Protein AF-A0A8T4YMF0-F1 (afdb_monomer_lite)

Radius of gyration: 19.71 Å; chains: 1; bounding box: 42×36×59 Å

pLDDT: mean 82.59, std 19.57, range [32.03, 97.56]

Structure (mmCIF, N/CA/C/O backbone):
data_AF-A0A8T4YMF0-F1
#
_entry.id   AF-A0A8T4YMF0-F1
#
loop_
_atom_site.group_PDB
_atom_site.id
_atom_site.type_symbol
_atom_site.label_atom_id
_atom_site.label_alt_id
_atom_site.label_comp_id
_atom_site.label_asym_id
_atom_site.label_entity_id
_atom_site.label_seq_id
_atom_site.pdbx_PDB_ins_code
_atom_site.Cartn_x
_atom_site.Cartn_y
_atom_site.Cartn_z
_atom_site.occupancy
_atom_site.B_iso_or_equiv
_atom_site.auth_seq_id
_atom_site.auth_comp_id
_atom_site.auth_asym_id
_atom_site.auth_atom_id
_atom_site.pdbx_PDB_model_num
ATOM 1 N N . MET A 1 1 ? 5.516 12.144 3.092 1.00 42.62 1 MET A N 1
ATOM 2 C CA . MET A 1 1 ? 4.412 11.786 4.006 1.00 42.62 1 MET A CA 1
ATOM 3 C C . MET A 1 1 ? 4.958 11.738 5.426 1.00 42.62 1 MET A C 1
ATOM 5 O O . MET A 1 1 ? 5.448 10.706 5.854 1.00 42.62 1 MET A O 1
ATOM 9 N N . SER A 1 2 ? 4.931 12.894 6.094 1.00 42.50 2 SER A N 1
ATOM 10 C CA . SER A 1 2 ? 5.317 13.131 7.498 1.00 42.50 2 SER A CA 1
ATOM 11 C C . SER A 1 2 ? 4.081 13.563 8.314 1.00 42.50 2 SER A C 1
ATOM 13 O O . SER A 1 2 ? 4.189 14.306 9.280 1.00 42.50 2 SER A O 1
ATOM 15 N N . GLU A 1 3 ? 2.880 13.157 7.888 1.00 49.66 3 GLU A N 1
ATOM 16 C CA . GLU A 1 3 ? 1.600 13.644 8.440 1.00 49.66 3 GLU A CA 1
ATOM 17 C C . GLU A 1 3 ? 1.163 12.909 9.719 1.00 49.66 3 GLU A C 1
ATOM 19 O O . GLU A 1 3 ? 0.198 13.305 10.361 1.00 49.66 3 GLU A O 1
ATOM 24 N N . MET A 1 4 ? 1.870 11.854 10.140 1.00 50.84 4 MET A N 1
ATOM 25 C CA . MET A 1 4 ? 1.528 11.125 11.371 1.00 50.84 4 MET A CA 1
ATOM 26 C C . MET A 1 4 ? 2.056 11.768 12.650 1.00 50.84 4 MET A C 1
ATOM 28 O O . MET A 1 4 ? 1.496 11.536 13.718 1.00 50.84 4 MET A O 1
ATOM 32 N N . ALA A 1 5 ? 3.085 12.613 12.550 1.00 49.97 5 ALA A N 1
ATOM 33 C CA . ALA A 1 5 ? 3.561 13.399 13.686 1.00 49.97 5 ALA A CA 1
ATOM 34 C C . ALA A 1 5 ? 2.518 14.432 14.167 1.00 49.97 5 ALA A C 1
ATOM 36 O O . ALA A 1 5 ? 2.685 15.001 15.241 1.00 49.97 5 ALA A O 1
ATOM 37 N N . SER A 1 6 ? 1.441 14.653 13.400 1.00 60.53 6 SER A N 1
ATOM 38 C CA . SER A 1 6 ? 0.389 15.632 13.691 1.00 60.53 6 SER A CA 1
ATOM 39 C C . SER A 1 6 ? -0.961 15.054 14.131 1.00 60.53 6 SER A C 1
ATOM 41 O O . SER A 1 6 ? -1.833 15.842 14.480 1.00 60.53 6 SER A O 1
ATOM 43 N N . PHE A 1 7 ? -1.177 13.729 14.138 1.00 72.38 7 PHE A N 1
ATOM 44 C CA . PHE A 1 7 ? -2.469 13.189 14.592 1.00 72.38 7 PHE A CA 1
ATOM 45 C C . PHE A 1 7 ? -2.540 13.130 16.115 1.00 72.38 7 PHE A C 1
ATOM 47 O O . PHE A 1 7 ? -1.765 12.425 16.771 1.00 72.38 7 PHE A O 1
ATOM 54 N N . ASN A 1 8 ? -3.534 13.808 16.686 1.00 84.81 8 ASN A N 1
ATOM 55 C CA . ASN A 1 8 ? -3.869 13.630 18.085 1.00 84.81 8 ASN A CA 1
ATOM 56 C C . ASN A 1 8 ? -4.759 12.392 18.216 1.00 84.81 8 ASN A C 1
ATOM 58 O O . ASN A 1 8 ? -5.977 12.480 18.159 1.00 84.81 8 ASN A O 1
ATOM 62 N N . LEU A 1 9 ? -4.157 11.223 18.431 1.00 85.94 9 LEU A N 1
ATOM 63 C CA . LEU A 1 9 ? -4.891 9.954 18.531 1.00 85.94 9 LEU A CA 1
ATOM 64 C C . LEU A 1 9 ? -5.845 9.855 19.738 1.00 85.94 9 LEU A C 1
ATOM 66 O O . LEU A 1 9 ? -6.577 8.877 19.840 1.00 85.94 9 LEU A O 1
ATOM 70 N N . LYS A 1 10 ? -5.865 10.842 20.646 1.00 86.81 10 LYS A N 1
ATOM 71 C CA . LYS A 1 10 ? -6.918 10.959 21.671 1.00 86.81 10 LYS A CA 1
ATOM 72 C C . LYS A 1 10 ? -8.203 11.587 21.107 1.00 86.81 10 LYS A C 1
ATOM 74 O O . LYS A 1 10 ? -9.267 11.439 21.698 1.00 86.81 10 LYS A O 1
ATOM 79 N N . ASN A 1 11 ? -8.115 12.274 19.969 1.00 92.81 11 ASN A N 1
ATOM 80 C CA . ASN A 1 11 ? -9.250 12.813 19.233 1.00 92.81 11 ASN A CA 1
ATOM 81 C C . ASN A 1 11 ? -9.879 11.722 18.345 1.00 92.81 11 ASN A C 1
ATOM 83 O O . ASN A 1 11 ? -9.191 10.989 17.631 1.00 92.81 11 ASN A O 1
ATOM 87 N N . VAL A 1 12 ? -11.209 11.632 18.385 1.00 92.38 12 VAL A N 1
ATOM 88 C CA . VAL A 1 12 ? -11.987 10.618 17.662 1.00 92.38 12 VAL A CA 1
ATOM 89 C C . VAL A 1 12 ? -11.866 10.764 16.142 1.00 92.38 12 VAL A C 1
ATOM 91 O O . VAL A 1 12 ? -11.752 9.756 15.448 1.00 92.38 12 VAL A O 1
ATOM 94 N N . GLU A 1 13 ? -11.849 11.987 15.608 1.00 92.50 13 GLU A N 1
ATOM 95 C CA . GLU A 1 13 ? -11.736 12.229 14.165 1.00 92.50 13 GLU A CA 1
ATOM 96 C C . GLU A 1 13 ? -10.375 11.789 13.626 1.00 92.50 13 GLU A C 1
ATOM 98 O O . GLU A 1 13 ? -10.292 11.140 12.582 1.00 92.50 13 GLU A O 1
ATOM 103 N N . ASP A 1 14 ? -9.302 12.105 14.347 1.00 92.75 14 ASP A N 1
ATOM 104 C CA . ASP A 1 14 ? -7.949 11.703 13.965 1.00 92.75 14 ASP A CA 1
ATOM 105 C C . ASP A 1 14 ? -7.771 10.186 14.057 1.00 92.75 14 ASP A C 1
ATOM 107 O O . ASP A 1 14 ? -7.223 9.569 13.139 1.00 92.75 14 ASP A O 1
ATOM 111 N N . MET A 1 15 ? -8.315 9.556 15.102 1.00 93.56 15 MET A N 1
ATOM 112 C CA . MET A 1 15 ? -8.340 8.098 15.206 1.00 93.56 15 MET A CA 1
ATOM 113 C C . MET A 1 15 ? -9.160 7.459 14.072 1.00 93.56 15 MET A C 1
ATOM 115 O O . MET A 1 15 ? -8.748 6.445 13.510 1.00 93.56 15 MET A O 1
ATOM 119 N N . GLN A 1 16 ? -10.282 8.063 13.667 1.00 93.56 16 GLN A N 1
ATOM 120 C CA . GLN A 1 16 ? -11.082 7.588 12.535 1.00 93.56 16 GLN A CA 1
ATOM 121 C C . GLN A 1 16 ? -10.310 7.687 11.211 1.00 93.56 16 GLN A C 1
ATOM 123 O O . GLN A 1 16 ? -10.360 6.755 10.406 1.00 93.56 16 GLN A O 1
ATOM 128 N N . LYS A 1 17 ? -9.565 8.776 10.979 1.00 92.25 17 LYS A N 1
ATOM 129 C CA . LYS A 1 17 ? -8.691 8.917 9.798 1.00 92.25 17 LYS A CA 1
ATOM 130 C C . LYS A 1 17 ? -7.616 7.833 9.778 1.00 92.25 17 LYS A C 1
ATOM 132 O O . LYS A 1 17 ? -7.398 7.205 8.742 1.00 92.25 17 LYS A O 1
ATOM 137 N N . VAL A 1 18 ? -6.982 7.581 10.922 1.00 92.38 18 VAL A N 1
ATOM 138 C CA . VAL A 1 18 ? -5.961 6.534 11.065 1.00 92.38 18 VAL A CA 1
ATOM 139 C C . VAL A 1 18 ? -6.568 5.162 10.804 1.00 92.38 18 VAL A C 1
ATOM 141 O O . VAL A 1 18 ? -6.023 4.408 10.003 1.00 92.38 18 VAL A O 1
ATOM 144 N N . LEU A 1 19 ? -7.731 4.859 11.382 1.00 93.19 19 LEU A N 1
ATOM 145 C CA . LEU A 1 19 ? -8.435 3.603 11.139 1.00 93.19 19 LEU A CA 1
ATOM 146 C C . LEU A 1 19 ? -8.783 3.423 9.655 1.00 93.19 19 LEU A C 1
ATOM 148 O O . LEU A 1 19 ? -8.590 2.341 9.110 1.00 93.19 19 LEU A O 1
ATOM 152 N N . ASN A 1 20 ? -9.240 4.475 8.973 1.00 92.44 20 ASN A N 1
ATOM 153 C CA . ASN A 1 20 ? -9.594 4.402 7.554 1.00 92.44 20 ASN A CA 1
ATOM 154 C C . ASN A 1 20 ? -8.403 4.011 6.664 1.00 92.44 20 ASN A C 1
ATOM 156 O O . ASN A 1 20 ? -8.590 3.293 5.683 1.00 92.44 20 ASN A O 1
ATOM 160 N N . VAL A 1 21 ? -7.195 4.466 7.004 1.00 92.69 21 VAL A N 1
ATOM 161 C CA . VAL A 1 21 ? -5.979 4.194 6.222 1.00 92.69 21 VAL A CA 1
ATOM 162 C C . VAL A 1 21 ? -5.292 2.898 6.664 1.00 92.69 21 VAL A C 1
ATOM 164 O O . VAL A 1 21 ? -4.840 2.126 5.824 1.00 92.69 21 VAL A O 1
ATOM 167 N N . PHE A 1 22 ? -5.214 2.644 7.970 1.00 93.38 22 PHE A N 1
ATOM 168 C CA . PHE A 1 22 ? -4.376 1.597 8.565 1.00 93.38 22 PHE A CA 1
ATOM 169 C C . PHE A 1 22 ? -5.162 0.390 9.083 1.00 93.38 22 PHE A C 1
ATOM 171 O O . PHE A 1 22 ? -4.568 -0.473 9.722 1.00 93.38 22 PHE A O 1
ATOM 178 N N . LYS A 1 23 ? -6.464 0.265 8.787 1.00 91.94 23 LYS A N 1
ATOM 179 C CA . LYS A 1 23 ? -7.276 -0.907 9.185 1.00 91.94 23 LYS A CA 1
ATOM 180 C C . LYS A 1 23 ? -6.608 -2.251 8.876 1.00 91.94 23 LYS A C 1
ATOM 182 O O . LYS A 1 23 ? -6.713 -3.170 9.669 1.00 91.94 23 LYS A O 1
ATOM 187 N N . ASP A 1 24 ? -5.910 -2.353 7.744 1.00 91.25 24 ASP A N 1
ATOM 188 C CA . ASP A 1 24 ? -5.286 -3.600 7.288 1.00 91.25 24 ASP A CA 1
ATOM 189 C C . ASP A 1 24 ? -3.889 -3.825 7.893 1.00 91.25 24 ASP A C 1
ATOM 191 O O . ASP A 1 24 ? -3.284 -4.865 7.664 1.00 91.25 24 ASP A O 1
ATOM 195 N N . VAL A 1 25 ? -3.380 -2.854 8.657 1.00 92.31 25 VAL A N 1
ATOM 196 C CA . VAL A 1 25 ? -2.133 -2.936 9.433 1.00 92.31 25 VAL A CA 1
ATOM 197 C C . VAL A 1 25 ? -2.416 -3.330 10.883 1.00 92.31 25 VAL A C 1
ATOM 199 O O . VAL A 1 25 ? -1.579 -3.962 11.524 1.00 92.31 25 VAL A O 1
ATOM 202 N N . LEU A 1 26 ? -3.581 -2.953 11.413 1.00 92.06 26 LEU A N 1
ATOM 203 C CA . LEU A 1 26 ? -3.962 -3.251 12.788 1.00 92.06 26 LEU A CA 1
ATOM 204 C C . LEU A 1 26 ? -4.447 -4.706 12.919 1.00 92.06 26 LEU A C 1
ATOM 206 O O . LEU A 1 26 ? -5.218 -5.176 12.079 1.00 92.06 26 LEU A O 1
ATOM 210 N N . PRO A 1 27 ? -4.078 -5.412 14.001 1.00 91.88 27 PRO A N 1
ATOM 211 C CA . PRO A 1 27 ? -4.687 -6.688 14.343 1.00 91.88 27 PRO A CA 1
ATOM 212 C C . PRO A 1 27 ? -6.202 -6.561 14.537 1.00 91.88 27 PRO A C 1
ATOM 214 O O . PRO A 1 27 ? -6.693 -5.547 15.038 1.00 91.88 27 PRO A O 1
ATOM 217 N N . THR A 1 28 ? -6.948 -7.625 14.232 1.00 91.75 28 THR A N 1
ATOM 218 C CA . THR A 1 28 ? -8.422 -7.620 14.288 1.00 91.75 28 THR A CA 1
ATOM 219 C C . THR A 1 28 ? -8.978 -7.253 15.668 1.00 91.75 28 THR A C 1
ATOM 221 O O . THR A 1 28 ? -9.992 -6.558 15.754 1.00 91.75 28 THR A O 1
ATOM 224 N N . TYR A 1 29 ? -8.318 -7.677 16.754 1.00 92.12 29 TYR A N 1
ATOM 225 C CA . TYR A 1 29 ? -8.739 -7.322 18.114 1.00 92.12 29 TYR A CA 1
ATOM 226 C C . TYR A 1 29 ? -8.616 -5.811 18.359 1.00 92.12 29 TYR A C 1
ATOM 228 O O . TYR A 1 29 ? -9.553 -5.187 18.857 1.00 92.12 29 TYR A O 1
ATOM 236 N N . LEU A 1 30 ? -7.504 -5.213 17.923 1.00 93.38 30 LEU A N 1
ATOM 237 C CA . LEU A 1 30 ? -7.218 -3.797 18.108 1.00 93.38 30 LEU A CA 1
ATOM 238 C C . LEU A 1 30 ? -8.144 -2.943 17.238 1.00 93.38 30 LEU A C 1
ATOM 240 O O . LEU A 1 30 ? -8.705 -1.958 17.707 1.00 93.38 30 LEU A O 1
ATOM 244 N N . GLU A 1 31 ? -8.390 -3.363 15.995 1.00 93.81 31 GLU A N 1
ATOM 245 C CA . GLU A 1 31 ? -9.371 -2.729 15.111 1.00 93.81 31 GLU A CA 1
ATOM 246 C C . GLU A 1 31 ? -10.769 -2.689 15.759 1.00 93.81 31 GLU A C 1
ATOM 248 O O . GLU A 1 31 ? -11.458 -1.664 15.727 1.00 93.81 31 GLU A O 1
ATOM 253 N N . ALA A 1 32 ? -11.197 -3.796 16.377 1.00 94.75 32 ALA A N 1
ATOM 254 C CA . ALA A 1 32 ? -12.484 -3.881 17.059 1.00 94.75 32 ALA A CA 1
ATOM 255 C C . ALA A 1 32 ? -12.548 -2.979 18.302 1.00 94.75 32 ALA A C 1
ATOM 257 O O . ALA A 1 32 ? -13.578 -2.342 18.539 1.00 94.75 32 ALA A O 1
ATOM 258 N N . GLU A 1 33 ? -11.471 -2.899 19.083 1.00 95.44 33 GLU A N 1
ATOM 259 C CA . GLU A 1 33 ? -11.370 -1.998 20.234 1.00 95.44 33 GLU A CA 1
ATOM 260 C C . GLU A 1 33 ? -11.416 -0.529 19.820 1.00 95.44 33 GLU A C 1
ATOM 262 O O . GLU A 1 33 ? -12.210 0.229 20.378 1.00 95.44 33 GLU A O 1
ATOM 267 N N . VAL A 1 34 ? -10.670 -0.144 18.781 1.00 95.06 34 VAL A N 1
ATOM 268 C CA . VAL A 1 34 ? -10.702 1.212 18.215 1.00 95.06 34 VAL A CA 1
ATOM 269 C C . VAL A 1 34 ? -12.112 1.573 17.755 1.00 95.06 34 VAL A C 1
ATOM 271 O O . VAL A 1 34 ? -12.628 2.627 18.124 1.00 95.06 34 VAL A O 1
ATOM 274 N N . LYS A 1 35 ? -12.802 0.683 17.030 1.00 95.75 35 LYS A N 1
ATOM 275 C CA . LYS A 1 35 ? -14.196 0.921 16.614 1.00 95.75 35 LYS A CA 1
ATOM 276 C C . LYS A 1 35 ? -15.145 1.089 17.801 1.00 95.75 35 LYS A C 1
ATOM 278 O O . LYS A 1 35 ? -16.056 1.913 17.736 1.00 95.75 35 LYS A O 1
ATOM 283 N N . LYS A 1 36 ? -14.972 0.311 18.875 1.00 96.12 36 LYS A N 1
ATOM 284 C CA . LYS A 1 36 ? -15.778 0.448 20.101 1.00 96.12 36 LYS A CA 1
ATOM 285 C C . LYS A 1 36 ? -15.504 1.782 20.798 1.00 96.12 36 LYS A C 1
ATOM 287 O O . LYS A 1 36 ? -16.457 2.435 21.209 1.00 96.12 36 LYS A O 1
ATOM 292 N N . ALA A 1 37 ? -14.239 2.179 20.906 1.00 95.06 37 ALA A N 1
ATOM 293 C CA . ALA A 1 37 ? -13.814 3.437 21.513 1.00 95.06 37 ALA A CA 1
ATOM 294 C C . ALA A 1 37 ? -14.370 4.651 20.746 1.00 95.06 37 ALA A C 1
ATOM 296 O O . ALA A 1 37 ? -15.013 5.516 21.335 1.00 95.06 37 ALA A O 1
ATOM 297 N N . ILE A 1 38 ? -14.264 4.643 19.412 1.00 95.12 38 ILE A N 1
ATOM 298 C CA . ILE A 1 38 ? -14.847 5.676 18.540 1.00 95.12 38 ILE A CA 1
ATOM 299 C C . ILE A 1 38 ? -16.363 5.792 18.746 1.00 95.12 38 ILE A C 1
ATOM 301 O O . ILE A 1 38 ? -16.875 6.894 18.912 1.00 95.12 38 ILE A O 1
ATOM 305 N N . LYS A 1 39 ? -17.092 4.666 18.795 1.00 95.69 39 LYS A N 1
ATOM 306 C CA . LYS A 1 39 ? -18.547 4.670 19.043 1.00 95.69 39 LYS A CA 1
ATOM 307 C C . LYS A 1 39 ? -18.925 5.234 20.412 1.00 95.69 39 LYS A C 1
ATOM 309 O O . LYS A 1 39 ? -20.000 5.805 20.547 1.00 95.69 39 LYS A O 1
ATOM 314 N N . LYS A 1 40 ? -18.069 5.044 21.418 1.00 94.88 40 LYS A N 1
ATOM 315 C CA . LYS A 1 40 ? -18.247 5.610 22.762 1.00 94.88 40 LYS A CA 1
ATOM 316 C C . LYS A 1 40 ? -17.856 7.090 22.840 1.00 94.88 40 LYS A C 1
ATOM 318 O O . LYS A 1 40 ? -18.190 7.732 23.825 1.00 94.88 40 LYS A O 1
ATOM 323 N N . GLY A 1 41 ? -17.170 7.621 21.826 1.00 94.00 41 GLY A N 1
ATOM 324 C CA . GLY A 1 41 ? -16.679 8.999 21.801 1.00 94.00 41 GLY A CA 1
ATOM 325 C C . GLY A 1 41 ? -15.431 9.239 22.654 1.00 94.00 41 GLY A C 1
ATOM 326 O O . GLY A 1 41 ? -15.011 10.382 22.797 1.00 94.00 41 GLY A O 1
ATOM 327 N N . GLU A 1 42 ? -14.820 8.186 23.201 1.00 94.31 42 GLU A N 1
ATOM 328 C CA . GLU A 1 42 ? -13.669 8.279 24.099 1.00 94.31 42 GLU A CA 1
ATOM 329 C C . GLU A 1 42 ? -12.600 7.272 23.677 1.00 94.31 42 GLU A C 1
ATOM 331 O O . GLU A 1 42 ? -12.874 6.075 23.558 1.00 94.31 42 GLU A O 1
ATOM 336 N N . ILE A 1 43 ? -11.375 7.758 23.455 1.00 95.06 43 ILE A N 1
ATOM 337 C CA . ILE A 1 43 ? -10.225 6.927 23.096 1.00 95.06 43 ILE A CA 1
ATOM 338 C C . ILE A 1 43 ? -9.315 6.764 24.321 1.00 95.06 43 ILE A C 1
ATOM 340 O O . ILE A 1 43 ? -8.650 7.728 24.710 1.00 95.06 43 ILE A O 1
ATOM 344 N N . PRO A 1 44 ? -9.227 5.556 24.912 1.00 95.38 44 PRO A N 1
ATOM 345 C CA . PRO A 1 44 ? -8.302 5.293 26.005 1.00 95.38 44 PRO A CA 1
ATOM 346 C C . PRO A 1 44 ? -6.855 5.567 25.592 1.00 95.38 44 PRO A C 1
ATOM 348 O O . PRO A 1 44 ? -6.425 5.208 24.495 1.00 95.38 44 PRO A O 1
ATOM 351 N N . GLU A 1 45 ? -6.067 6.147 26.492 1.00 93.31 45 GLU A N 1
ATOM 352 C CA . GLU A 1 45 ? -4.677 6.510 26.202 1.00 93.31 45 GLU A CA 1
ATOM 353 C C . GLU A 1 45 ? -3.816 5.304 25.808 1.00 93.31 45 GLU A C 1
ATOM 355 O O . GLU A 1 45 ? -3.061 5.375 24.840 1.00 93.31 45 GLU A O 1
ATOM 360 N N . GLN A 1 46 ? -3.981 4.174 26.497 1.00 94.31 46 GLN A N 1
ATOM 361 C CA . GLN A 1 46 ? -3.262 2.942 26.170 1.00 94.31 46 GLN A CA 1
ATOM 362 C C . GLN A 1 46 ? -3.584 2.445 24.756 1.00 94.31 46 GLN A C 1
ATOM 364 O O . GLN A 1 46 ? -2.684 2.016 24.037 1.00 94.31 46 GLN A O 1
ATOM 369 N N . LEU A 1 47 ? -4.846 2.559 24.330 1.00 94.69 47 LEU A N 1
ATOM 370 C CA . LEU A 1 47 ? -5.270 2.181 22.984 1.00 94.69 47 LEU A CA 1
ATOM 371 C C . LEU A 1 47 ? -4.627 3.092 21.931 1.00 94.69 47 LEU A C 1
ATOM 373 O O . LEU A 1 47 ? -4.113 2.615 20.920 1.00 94.69 47 LEU A O 1
ATOM 377 N N . ALA A 1 48 ? -4.601 4.402 22.191 1.00 93.94 48 ALA A N 1
ATOM 378 C CA . ALA A 1 48 ? -3.959 5.375 21.313 1.00 93.94 48 ALA A CA 1
ATOM 379 C C . ALA A 1 48 ? -2.448 5.125 21.168 1.00 93.94 48 ALA A C 1
ATOM 381 O O . ALA A 1 48 ? -1.922 5.238 20.061 1.00 93.94 48 ALA A O 1
ATOM 382 N N . ILE A 1 49 ? -1.759 4.766 22.257 1.00 93.75 49 ILE A N 1
ATOM 383 C CA . ILE A 1 49 ? -0.331 4.414 22.240 1.00 93.75 49 ILE A CA 1
ATOM 384 C C . ILE A 1 49 ? -0.101 3.149 21.407 1.00 93.75 49 ILE A C 1
ATOM 386 O O . ILE A 1 49 ? 0.709 3.176 20.487 1.00 93.75 49 ILE A O 1
ATOM 390 N N . GLN A 1 50 ? -0.868 2.079 21.638 1.00 94.31 50 GLN A N 1
ATOM 391 C CA . GLN A 1 50 ? -0.715 0.832 20.877 1.00 94.31 50 GLN A CA 1
ATOM 392 C C . GLN A 1 50 ? -0.906 1.035 19.369 1.00 94.31 50 GLN A C 1
ATOM 394 O O . GLN A 1 50 ? -0.099 0.564 18.567 1.00 94.31 50 GLN A O 1
ATOM 399 N N . VAL A 1 51 ? -1.952 1.768 18.972 1.00 94.50 51 VAL A N 1
ATOM 400 C CA . VAL A 1 51 ? -2.193 2.096 17.559 1.00 94.50 51 VAL A CA 1
ATOM 401 C C . VAL A 1 51 ? -1.039 2.925 16.995 1.00 94.50 51 VAL A C 1
ATOM 403 O O . VAL A 1 51 ? -0.567 2.634 15.894 1.00 94.50 51 VAL A O 1
ATOM 406 N N . ARG A 1 52 ? -0.554 3.928 17.742 1.00 93.88 52 ARG A N 1
ATOM 407 C CA . ARG A 1 52 ? 0.584 4.759 17.329 1.00 93.88 52 ARG A CA 1
ATOM 408 C C . ARG A 1 52 ? 1.810 3.910 17.037 1.00 93.88 52 ARG A C 1
ATOM 410 O O . ARG A 1 52 ? 2.384 4.047 15.960 1.00 93.88 52 ARG A O 1
ATOM 417 N N . ASP A 1 53 ? 2.184 3.047 17.971 1.00 93.69 53 ASP A N 1
ATOM 418 C CA . ASP A 1 53 ? 3.410 2.261 17.893 1.00 93.69 53 ASP A CA 1
ATOM 419 C C . ASP A 1 53 ? 3.363 1.297 16.703 1.00 93.69 53 ASP A C 1
ATOM 421 O O . ASP A 1 53 ? 4.325 1.196 15.938 1.00 93.69 53 ASP A O 1
ATOM 425 N N . MET A 1 54 ? 2.214 0.651 16.467 1.00 92.94 54 MET A N 1
ATOM 426 C CA . MET A 1 54 ? 2.028 -0.224 15.304 1.00 92.94 54 MET A CA 1
ATOM 427 C C . MET A 1 54 ? 2.125 0.536 13.983 1.00 92.94 54 MET A C 1
ATOM 429 O O . MET A 1 54 ? 2.815 0.098 13.060 1.00 92.94 54 MET A O 1
ATOM 433 N N . VAL A 1 55 ? 1.459 1.686 13.886 1.00 92.94 55 VAL A N 1
ATOM 434 C CA . VAL A 1 55 ? 1.479 2.514 12.677 1.00 92.94 55 VAL A CA 1
ATOM 435 C C . VAL A 1 55 ? 2.881 3.062 12.413 1.00 92.94 55 VAL A C 1
ATOM 437 O O . VAL A 1 55 ? 3.350 3.004 11.277 1.00 92.94 55 VAL A O 1
ATOM 440 N N . GLN A 1 56 ? 3.580 3.541 13.443 1.00 93.06 56 GLN A N 1
ATOM 441 C CA . GLN A 1 56 ? 4.951 4.039 13.320 1.00 93.06 56 GLN A CA 1
ATOM 442 C C . GLN A 1 56 ? 5.923 2.933 12.908 1.00 93.06 56 GLN A C 1
ATOM 444 O O . GLN A 1 56 ? 6.731 3.146 12.005 1.00 93.06 56 GLN A O 1
ATOM 449 N N . ASN A 1 57 ? 5.815 1.743 13.504 1.00 93.06 57 ASN A N 1
ATOM 450 C CA . ASN A 1 57 ? 6.613 0.583 13.113 1.00 93.06 57 ASN A CA 1
ATOM 451 C C . ASN A 1 57 ? 6.344 0.178 11.655 1.00 93.06 57 ASN A C 1
ATOM 453 O O . ASN A 1 57 ? 7.263 -0.072 10.881 1.00 93.06 57 ASN A O 1
ATOM 457 N N . TYR A 1 58 ? 5.081 0.166 11.233 1.00 93.44 58 TYR A N 1
ATOM 458 C CA . TYR A 1 58 ? 4.744 -0.105 9.840 1.00 93.44 58 TYR A CA 1
ATOM 459 C C . TYR A 1 58 ? 5.348 0.937 8.888 1.00 93.44 58 TYR A C 1
ATOM 461 O O . TYR A 1 58 ? 5.970 0.594 7.880 1.00 93.44 58 TYR A O 1
ATOM 469 N N . GLN A 1 59 ? 5.211 2.221 9.214 1.00 92.50 59 GLN A N 1
ATOM 470 C CA . GLN A 1 59 ? 5.749 3.303 8.396 1.00 92.50 59 GLN A CA 1
ATOM 471 C C . GLN A 1 59 ? 7.274 3.296 8.335 1.00 92.50 59 GLN A C 1
ATOM 473 O O . GLN A 1 59 ? 7.826 3.532 7.261 1.00 92.50 59 GLN A O 1
ATOM 478 N N . SER A 1 60 ? 7.962 3.003 9.439 1.00 93.31 60 SER A N 1
ATOM 479 C CA . SER A 1 60 ? 9.424 2.921 9.453 1.00 93.31 60 SER A CA 1
ATOM 480 C C . SER A 1 60 ? 9.918 1.819 8.512 1.00 93.31 60 SER A C 1
ATOM 482 O O . SER A 1 60 ? 10.847 2.055 7.736 1.00 93.31 60 SER A O 1
ATOM 484 N N . LYS A 1 61 ? 9.226 0.669 8.470 1.00 93.06 61 LYS A N 1
ATOM 485 C CA . LYS A 1 61 ? 9.506 -0.403 7.505 1.00 93.06 61 LYS A CA 1
ATOM 486 C C . LYS A 1 61 ? 9.285 0.039 6.061 1.00 93.06 61 LYS A C 1
ATOM 488 O O . LYS A 1 61 ? 10.134 -0.192 5.206 1.00 93.06 61 LYS A O 1
ATOM 493 N N . VAL A 1 62 ? 8.173 0.718 5.776 1.00 94.75 62 VAL A N 1
ATOM 494 C CA . VAL A 1 62 ? 7.869 1.220 4.424 1.00 94.75 62 VAL A CA 1
ATOM 495 C C . VAL A 1 62 ? 8.891 2.270 3.969 1.00 94.75 62 VAL A C 1
ATOM 497 O O . VAL A 1 62 ? 9.301 2.283 2.805 1.00 94.75 62 VAL A O 1
ATOM 500 N N . MET A 1 63 ? 9.327 3.145 4.872 1.00 94.12 63 MET A N 1
ATOM 501 C CA . MET A 1 63 ? 10.183 4.288 4.551 1.00 94.12 63 MET A CA 1
ATOM 502 C C . MET A 1 63 ? 11.684 3.995 4.633 1.00 94.12 63 MET A C 1
ATOM 504 O O . MET A 1 63 ? 12.472 4.837 4.196 1.00 94.12 63 MET A O 1
ATOM 508 N N . SER A 1 64 ? 12.088 2.818 5.125 1.00 92.88 64 SER A N 1
ATOM 509 C CA . SER A 1 64 ? 13.493 2.403 5.241 1.00 92.88 64 SER A CA 1
ATOM 510 C C . SER A 1 64 ? 14.270 2.666 3.947 1.00 92.88 64 SER A C 1
ATOM 512 O O . SER A 1 64 ? 13.740 2.510 2.846 1.00 92.88 64 SER A O 1
ATOM 514 N N . LYS A 1 65 ? 15.523 3.118 4.024 1.00 89.56 65 LYS A N 1
ATOM 515 C CA . LYS A 1 65 ? 16.285 3.443 2.807 1.00 89.56 65 LYS A CA 1
ATOM 516 C C . LYS A 1 65 ? 16.562 2.191 1.971 1.00 89.56 65 LYS A C 1
ATOM 518 O O . LYS A 1 65 ? 16.348 2.217 0.761 1.00 89.56 65 LYS A O 1
ATOM 523 N N . GLU A 1 66 ? 16.975 1.128 2.646 1.00 90.56 66 GLU A N 1
ATOM 524 C CA . GLU A 1 66 ? 17.383 -0.158 2.084 1.00 90.56 66 GLU A CA 1
ATOM 525 C C . GLU A 1 66 ? 16.278 -1.205 2.245 1.00 90.56 66 GLU A C 1
ATOM 527 O O . GLU A 1 66 ? 15.309 -0.984 2.979 1.00 90.56 66 GLU A O 1
ATOM 532 N N . LEU A 1 67 ? 16.406 -2.329 1.536 1.00 89.00 67 LEU A N 1
ATOM 533 C CA . LEU A 1 67 ? 15.546 -3.488 1.765 1.00 89.00 67 LEU A CA 1
ATOM 534 C C . LEU A 1 67 ? 15.830 -4.055 3.153 1.00 89.00 67 LEU A C 1
ATOM 536 O O . LEU A 1 67 ? 16.989 -4.190 3.545 1.00 89.00 67 LEU A O 1
ATOM 540 N N . LEU A 1 68 ? 14.773 -4.365 3.895 1.00 92.12 68 LEU A N 1
ATOM 541 C CA . LEU A 1 68 ? 14.925 -5.028 5.187 1.00 92.12 68 LEU A CA 1
ATOM 542 C C . LEU A 1 68 ? 15.332 -6.501 4.996 1.00 92.12 68 LEU A C 1
ATOM 544 O O . LEU A 1 68 ? 15.054 -7.070 3.941 1.00 92.12 68 LEU A O 1
ATOM 548 N N . PRO A 1 69 ? 15.956 -7.148 5.998 1.00 91.25 69 PRO A N 1
ATOM 549 C CA . PRO A 1 69 ? 16.363 -8.552 5.891 1.00 91.25 69 PRO A CA 1
ATOM 550 C C . PRO A 1 69 ? 15.215 -9.530 5.592 1.00 91.25 69 PRO A C 1
ATOM 552 O O . PRO A 1 69 ? 15.441 -10.572 4.986 1.00 91.25 69 PRO A O 1
ATOM 555 N N . ASP A 1 70 ? 13.995 -9.197 6.020 1.00 91.44 70 ASP A N 1
ATOM 556 C CA . ASP A 1 70 ? 12.753 -9.944 5.789 1.00 91.44 70 ASP A CA 1
ATOM 557 C C . ASP A 1 70 ? 11.952 -9.435 4.572 1.00 91.44 70 ASP A C 1
ATOM 559 O O . ASP A 1 70 ? 10.838 -9.900 4.314 1.00 91.44 70 ASP A O 1
ATOM 563 N N . GLU A 1 71 ? 12.491 -8.467 3.823 1.00 91.06 71 GLU A N 1
ATOM 564 C CA . GLU A 1 71 ? 11.834 -7.873 2.663 1.00 91.06 71 GLU A CA 1
ATOM 565 C C . GLU A 1 71 ? 12.254 -8.574 1.362 1.00 91.06 71 GLU A C 1
ATOM 567 O O . GLU A 1 71 ? 13.412 -8.537 0.947 1.00 91.06 71 GLU A O 1
ATOM 572 N N . GLU A 1 72 ? 11.285 -9.173 0.671 1.00 89.69 72 GLU A N 1
ATOM 573 C CA . GLU A 1 72 ? 11.489 -9.885 -0.592 1.00 89.69 72 GLU A CA 1
ATOM 574 C C . GLU A 1 72 ? 10.961 -9.058 -1.770 1.00 89.69 72 GLU A C 1
ATO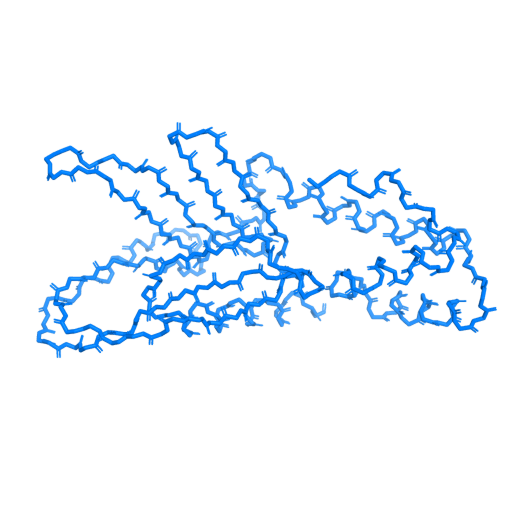M 576 O O . GLU A 1 72 ? 9.839 -8.550 -1.732 1.00 89.69 72 GLU A O 1
ATOM 581 N N . ILE A 1 73 ? 11.744 -8.953 -2.851 1.00 92.56 73 ILE A N 1
ATOM 582 C CA . ILE A 1 73 ? 11.259 -8.406 -4.126 1.00 92.56 73 ILE A CA 1
ATOM 583 C C . ILE A 1 73 ? 10.423 -9.474 -4.829 1.00 92.56 73 ILE A C 1
ATOM 585 O O . ILE A 1 73 ? 10.887 -10.588 -5.069 1.00 92.56 73 ILE A O 1
ATOM 589 N N . LEU A 1 74 ? 9.203 -9.100 -5.201 1.00 91.38 74 LEU A N 1
ATOM 590 C CA . LEU A 1 74 ? 8.214 -9.992 -5.809 1.00 91.38 74 LEU A CA 1
ATOM 591 C C . LEU A 1 74 ? 7.939 -9.629 -7.264 1.00 91.38 74 LEU A C 1
ATOM 593 O O . LEU A 1 74 ? 7.576 -10.479 -8.076 1.00 91.38 74 LEU A O 1
ATOM 597 N N . TRP A 1 75 ? 8.115 -8.353 -7.593 1.00 93.38 75 TRP A N 1
ATOM 598 C CA . TRP A 1 75 ? 8.008 -7.867 -8.953 1.00 93.38 75 TRP A CA 1
ATOM 599 C C . TRP A 1 75 ? 8.906 -6.656 -9.161 1.00 93.38 75 TRP A C 1
ATOM 601 O O . TRP A 1 75 ? 9.060 -5.812 -8.272 1.00 93.38 75 TRP A O 1
ATOM 611 N N . ILE A 1 76 ? 9.488 -6.579 -10.353 1.00 92.19 76 ILE A N 1
ATOM 612 C CA . ILE A 1 76 ? 10.405 -5.521 -10.744 1.00 92.19 76 ILE A CA 1
ATOM 613 C C . ILE A 1 76 ? 10.200 -5.162 -12.214 1.00 92.19 76 ILE A C 1
ATOM 615 O O . ILE A 1 76 ? 10.015 -6.033 -13.067 1.00 92.19 76 ILE A O 1
ATOM 619 N N . HIS A 1 77 ? 10.260 -3.871 -12.507 1.00 89.56 77 HIS A N 1
ATOM 620 C CA . HIS A 1 77 ? 10.279 -3.350 -13.863 1.00 89.56 77 HIS A CA 1
ATOM 621 C C . HIS A 1 77 ? 11.268 -2.198 -13.959 1.00 89.56 77 HIS A C 1
ATOM 623 O O . HIS A 1 77 ? 11.336 -1.347 -13.073 1.00 89.56 77 HIS A O 1
ATOM 629 N N . GLU A 1 78 ? 12.034 -2.186 -15.039 1.00 89.88 78 GLU A N 1
ATOM 630 C CA . GLU A 1 78 ? 13.047 -1.178 -15.314 1.00 89.88 78 GLU A CA 1
ATOM 631 C C . GLU A 1 78 ? 12.667 -0.461 -16.603 1.00 89.88 78 GLU A C 1
ATOM 633 O O . GLU A 1 78 ? 12.405 -1.087 -17.631 1.00 89.88 78 GLU A O 1
ATOM 638 N N . VAL A 1 79 ? 12.598 0.864 -16.516 1.00 86.44 79 VAL A N 1
ATOM 639 C CA . VAL A 1 79 ? 12.384 1.743 -17.657 1.00 86.44 79 VAL A CA 1
ATOM 640 C C . VAL A 1 79 ? 13.751 2.218 -18.116 1.00 86.44 79 VAL A C 1
ATOM 642 O O . VAL A 1 79 ? 14.474 2.894 -17.380 1.00 86.44 79 VAL A O 1
ATOM 645 N N . GLU A 1 80 ? 14.100 1.849 -19.340 1.00 87.06 80 GLU A N 1
ATOM 646 C CA . GLU A 1 80 ? 15.375 2.179 -19.965 1.00 87.06 80 GLU A CA 1
ATOM 647 C C . GLU A 1 80 ? 15.205 3.314 -20.981 1.00 87.06 80 GLU A C 1
ATOM 649 O O . GLU A 1 80 ? 14.197 3.393 -21.689 1.00 87.06 80 GLU A O 1
ATOM 654 N N . LYS A 1 81 ? 16.224 4.165 -21.101 1.00 83.00 81 LYS A N 1
ATOM 655 C CA . LYS A 1 81 ? 16.332 5.207 -22.128 1.00 83.00 81 LYS A CA 1
ATOM 656 C C . LYS A 1 81 ? 17.610 4.998 -22.936 1.00 83.00 81 LYS A C 1
ATOM 658 O O . LYS A 1 81 ? 18.644 4.642 -22.382 1.00 83.00 81 LYS A O 1
ATOM 663 N N . GLY A 1 82 ? 17.537 5.249 -24.243 1.00 73.38 82 GLY A N 1
ATOM 664 C CA . GLY A 1 82 ? 18.665 5.114 -25.173 1.00 73.38 82 GLY A CA 1
ATOM 665 C C . GLY A 1 82 ? 18.584 3.867 -26.059 1.00 73.38 82 GLY A C 1
ATOM 666 O O . GLY A 1 82 ? 18.019 2.846 -25.680 1.00 73.38 82 GLY A O 1
ATOM 667 N N . ILE A 1 83 ? 19.128 3.968 -27.276 1.00 67.38 83 ILE A N 1
ATOM 668 C CA . ILE A 1 83 ? 19.100 2.891 -28.287 1.00 67.38 83 ILE A CA 1
ATOM 669 C C . ILE A 1 83 ? 20.392 2.052 -28.243 1.00 67.38 83 ILE A C 1
ATOM 671 O O . ILE A 1 83 ? 20.339 0.840 -28.420 1.00 67.38 83 ILE A O 1
ATOM 675 N N . PHE A 1 84 ? 21.541 2.681 -27.962 1.00 63.78 84 PHE A N 1
ATOM 676 C CA . PHE A 1 84 ? 22.869 2.039 -27.985 1.00 63.78 84 PHE A CA 1
ATOM 677 C C . PHE A 1 84 ? 23.503 1.866 -26.598 1.00 63.78 84 PHE A C 1
ATOM 679 O O . PHE A 1 84 ? 24.209 0.892 -26.356 1.00 63.78 84 PHE A O 1
ATOM 686 N N . LYS A 1 85 ? 23.240 2.799 -25.679 1.00 66.62 85 LYS A N 1
ATOM 687 C CA . LYS A 1 85 ? 23.591 2.708 -24.259 1.00 66.62 85 LYS A CA 1
ATOM 688 C C . LYS A 1 85 ? 22.300 2.864 -23.483 1.00 66.62 85 LYS A C 1
ATOM 690 O O . LYS A 1 85 ? 21.792 3.973 -23.352 1.00 66.62 85 LYS A O 1
ATOM 695 N N . LYS A 1 86 ? 21.720 1.732 -23.101 1.00 78.19 86 LYS A N 1
ATOM 696 C CA . LYS A 1 86 ? 20.487 1.720 -22.333 1.00 78.19 86 LYS A CA 1
AT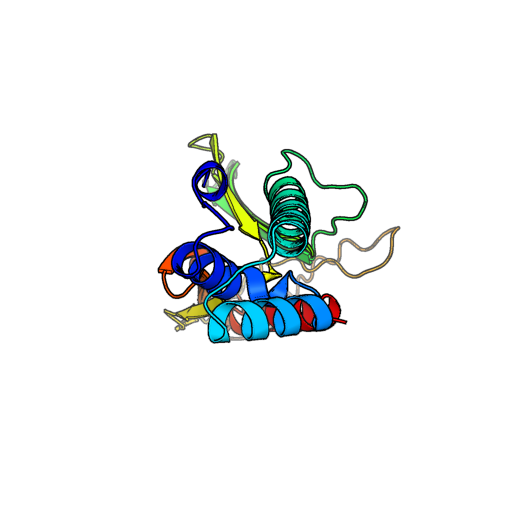OM 697 C C . LYS A 1 86 ? 20.809 2.056 -20.890 1.00 78.19 86 LYS A C 1
ATOM 699 O O . LYS A 1 86 ? 21.510 1.302 -20.222 1.00 78.19 86 LYS A O 1
ATOM 704 N N . GLU A 1 87 ? 20.316 3.194 -20.437 1.00 84.50 87 GLU A N 1
ATOM 705 C CA . GLU A 1 87 ? 20.428 3.613 -19.048 1.00 84.50 87 GLU A CA 1
ATOM 706 C C . GLU A 1 87 ? 19.074 3.427 -18.375 1.00 84.50 87 GLU A C 1
ATOM 708 O O . GLU A 1 87 ? 18.041 3.839 -18.911 1.00 84.50 87 GLU A O 1
ATOM 713 N N . VAL A 1 88 ? 19.068 2.782 -17.207 1.00 86.19 88 VAL A N 1
ATOM 714 C CA . VAL A 1 88 ? 17.856 2.650 -16.398 1.00 86.19 88 VAL A CA 1
ATOM 715 C C . VAL A 1 88 ? 17.550 4.017 -15.797 1.00 86.19 88 VAL A C 1
ATOM 717 O O . VAL A 1 88 ? 18.262 4.493 -14.916 1.00 86.19 88 VAL A O 1
ATOM 720 N N . ILE A 1 89 ? 16.481 4.649 -16.273 1.00 91.00 89 ILE A N 1
ATOM 721 C CA . ILE A 1 89 ? 16.041 5.969 -15.802 1.00 91.00 89 ILE A CA 1
ATOM 722 C C . ILE A 1 89 ? 15.026 5.861 -14.668 1.00 91.00 89 ILE A C 1
ATOM 724 O O . ILE A 1 89 ? 14.908 6.762 -13.837 1.00 91.00 89 ILE A O 1
ATOM 728 N N . GLU A 1 90 ? 14.304 4.743 -14.602 1.00 91.50 90 GLU A N 1
ATOM 729 C CA . GLU A 1 90 ? 13.297 4.513 -13.582 1.00 91.50 90 GLU A CA 1
ATOM 730 C C . GLU A 1 90 ? 13.168 3.028 -13.249 1.00 91.50 90 GLU A C 1
ATOM 732 O O . GLU A 1 90 ? 13.309 2.160 -14.108 1.00 91.50 90 GLU A O 1
ATOM 737 N N . LYS A 1 91 ? 12.882 2.734 -11.983 1.00 92.94 91 LYS A N 1
ATOM 738 C CA . LYS A 1 91 ? 12.699 1.377 -11.481 1.00 92.94 91 LYS A CA 1
ATOM 739 C C . LYS A 1 91 ? 11.454 1.291 -10.620 1.00 92.94 91 LYS A C 1
ATOM 741 O O . LYS A 1 91 ? 11.266 2.073 -9.685 1.00 92.94 91 LYS A O 1
ATOM 746 N N . TRP A 1 92 ? 10.596 0.339 -10.946 1.00 95.50 92 TRP A N 1
ATOM 747 C CA . TRP A 1 92 ? 9.363 0.040 -10.231 1.00 95.50 92 TRP A CA 1
ATOM 748 C C . TRP A 1 92 ? 9.533 -1.289 -9.520 1.00 95.50 92 TRP A C 1
ATOM 750 O O . TRP A 1 92 ? 9.983 -2.263 -10.120 1.00 95.50 92 TRP A O 1
ATOM 760 N N . ILE A 1 93 ? 9.218 -1.324 -8.232 1.00 95.00 93 ILE A N 1
ATOM 761 C CA . ILE A 1 93 ? 9.482 -2.483 -7.381 1.00 95.00 93 ILE A CA 1
ATOM 762 C C . ILE A 1 93 ? 8.255 -2.728 -6.514 1.00 95.00 93 ILE A C 1
ATOM 764 O O . ILE A 1 93 ? 7.703 -1.792 -5.940 1.00 95.00 93 ILE A O 1
ATOM 768 N N . ILE A 1 94 ? 7.846 -3.985 -6.398 1.00 95.25 94 ILE A N 1
ATOM 769 C CA . ILE A 1 94 ? 6.843 -4.435 -5.433 1.00 95.25 94 ILE A CA 1
ATOM 770 C C . ILE A 1 94 ? 7.513 -5.470 -4.537 1.00 95.25 94 ILE A C 1
ATOM 772 O O . ILE A 1 94 ? 8.070 -6.455 -5.029 1.00 95.25 94 ILE A O 1
ATOM 776 N N . THR A 1 95 ? 7.450 -5.239 -3.230 1.00 95.12 95 THR A N 1
ATOM 777 C CA . THR A 1 95 ? 7.919 -6.164 -2.196 1.00 95.12 95 THR A CA 1
ATOM 778 C C . THR A 1 95 ? 6.751 -6.662 -1.351 1.00 95.12 95 THR A C 1
ATOM 780 O O . THR A 1 95 ? 5.610 -6.236 -1.536 1.00 95.12 95 THR A O 1
ATOM 783 N N . ASN A 1 96 ? 7.014 -7.559 -0.405 1.00 92.88 96 ASN A N 1
ATOM 784 C CA . ASN A 1 96 ? 6.046 -7.934 0.630 1.00 92.88 96 ASN A CA 1
ATOM 785 C C . ASN A 1 96 ? 5.711 -6.777 1.598 1.00 92.88 96 ASN A C 1
ATOM 787 O O . ASN A 1 96 ? 4.701 -6.846 2.292 1.00 92.88 96 ASN A O 1
ATOM 791 N N . HIS A 1 97 ? 6.505 -5.701 1.643 1.00 94.06 97 HIS A N 1
ATOM 792 C CA . HIS A 1 97 ? 6.267 -4.558 2.536 1.00 94.06 97 HIS A CA 1
ATOM 793 C C . HIS A 1 97 ? 5.710 -3.325 1.819 1.00 94.06 97 HIS A C 1
ATOM 795 O O . HIS A 1 97 ? 4.828 -2.636 2.345 1.00 94.06 97 HIS A O 1
ATOM 801 N N . ARG A 1 98 ? 6.223 -3.015 0.627 1.00 95.75 98 ARG A N 1
ATOM 802 C CA . ARG A 1 98 ? 5.999 -1.723 -0.032 1.00 95.75 98 ARG A CA 1
ATOM 803 C C . ARG A 1 98 ? 6.050 -1.803 -1.551 1.00 95.75 98 ARG A C 1
ATOM 805 O O . ARG A 1 98 ? 6.626 -2.705 -2.149 1.00 95.75 98 ARG A O 1
ATOM 812 N N . ILE A 1 99 ? 5.463 -0.789 -2.165 1.00 96.88 99 ILE A N 1
ATOM 813 C CA . ILE A 1 99 ? 5.519 -0.519 -3.595 1.00 96.88 99 ILE A CA 1
ATOM 814 C C . ILE A 1 99 ? 6.377 0.731 -3.775 1.00 96.88 99 ILE A C 1
ATOM 816 O O . ILE A 1 99 ? 6.198 1.725 -3.064 1.00 96.88 99 ILE A O 1
ATOM 820 N N . MET A 1 100 ? 7.331 0.675 -4.700 1.00 96.44 100 MET A N 1
ATOM 821 C CA . MET A 1 100 ? 8.325 1.720 -4.908 1.00 96.44 100 MET A CA 1
ATOM 822 C C . MET A 1 100 ? 8.414 2.142 -6.371 1.00 96.44 100 MET A C 1
ATOM 824 O O . MET A 1 100 ? 8.374 1.309 -7.275 1.00 96.44 100 MET A O 1
ATOM 828 N N . LYS A 1 101 ? 8.609 3.444 -6.578 1.00 95.50 101 LYS A N 1
ATOM 829 C CA . LYS A 1 101 ? 8.951 4.066 -7.859 1.00 95.50 101 LYS A CA 1
ATOM 830 C C . LYS A 1 101 ? 10.193 4.922 -7.659 1.00 95.50 101 LYS A C 1
ATOM 832 O O . LYS A 1 101 ? 10.120 5.946 -6.984 1.00 95.50 101 LYS A O 1
ATOM 837 N N . VAL A 1 102 ? 11.324 4.492 -8.204 1.00 94.38 102 VAL A N 1
ATOM 838 C CA . VAL A 1 102 ? 12.612 5.184 -8.079 1.00 94.38 102 VAL A CA 1
ATOM 839 C C . VAL A 1 102 ? 12.977 5.775 -9.426 1.00 94.38 102 VAL A C 1
ATOM 841 O O . VAL A 1 102 ? 13.188 5.032 -10.376 1.00 94.38 102 VAL A O 1
ATOM 844 N N . ASN A 1 103 ? 13.049 7.097 -9.503 1.00 93.00 103 ASN A N 1
ATOM 845 C CA . ASN A 1 103 ? 13.464 7.828 -10.688 1.00 93.00 103 ASN A CA 1
ATOM 846 C C . ASN A 1 103 ? 14.913 8.294 -10.499 1.00 93.00 103 ASN A C 1
ATOM 848 O O . ASN A 1 103 ? 15.195 9.124 -9.630 1.00 93.00 103 ASN A O 1
ATOM 852 N N . PHE A 1 104 ? 15.824 7.740 -11.296 1.00 91.00 104 PHE A N 1
ATOM 853 C CA . PHE A 1 104 ? 17.258 7.997 -11.179 1.00 91.00 104 PHE A CA 1
ATOM 854 C C . PHE A 1 104 ? 17.661 9.344 -11.785 1.00 91.00 104 PHE A C 1
ATOM 856 O O . PHE A 1 104 ? 18.586 9.970 -11.280 1.00 91.00 104 PHE A O 1
ATOM 863 N N . GLU A 1 105 ? 16.929 9.841 -12.789 1.00 89.06 105 GLU A N 1
ATOM 864 C CA . GLU A 1 105 ? 17.183 11.163 -13.386 1.00 89.06 105 GLU A CA 1
ATOM 865 C C . GLU A 1 105 ? 16.911 12.305 -12.386 1.00 89.06 105 GLU A C 1
ATOM 867 O O . GLU A 1 105 ? 17.646 13.286 -12.331 1.00 89.06 105 GLU A O 1
ATOM 872 N N . THR A 1 106 ? 15.867 12.180 -11.561 1.00 91.06 106 THR A N 1
ATOM 873 C CA . THR A 1 106 ? 15.475 13.201 -10.566 1.00 91.06 106 THR A CA 1
ATOM 874 C C . THR A 1 106 ? 15.941 12.889 -9.145 1.00 91.06 106 THR A C 1
ATOM 876 O O . THR A 1 106 ? 15.717 13.697 -8.243 1.00 91.06 106 THR A O 1
ATOM 879 N N . ASN A 1 107 ? 16.549 11.719 -8.929 1.00 89.81 107 ASN A N 1
ATOM 880 C CA . ASN A 1 107 ? 16.895 11.176 -7.614 1.00 89.81 107 ASN A CA 1
ATOM 881 C C . ASN A 1 107 ? 15.705 11.162 -6.625 1.00 89.81 107 ASN A C 1
ATOM 883 O O . ASN A 1 107 ? 15.858 11.387 -5.423 1.00 89.81 107 ASN A O 1
ATOM 887 N N . LYS A 1 108 ? 14.488 10.932 -7.136 1.00 91.44 108 LYS A N 1
ATOM 888 C CA . LYS A 1 108 ? 13.256 10.865 -6.336 1.00 91.44 108 LYS A CA 1
ATOM 889 C C . LYS A 1 108 ? 12.797 9.423 -6.194 1.00 91.44 108 LYS A C 1
ATOM 891 O O . LYS A 1 108 ? 12.719 8.686 -7.173 1.00 91.44 108 LYS A O 1
ATOM 896 N N . ALA A 1 109 ? 12.422 9.046 -4.976 1.00 91.94 109 ALA A N 1
ATOM 897 C CA . ALA A 1 109 ? 11.811 7.758 -4.688 1.00 91.94 109 ALA A CA 1
ATOM 898 C C . ALA A 1 109 ? 10.435 7.959 -4.047 1.00 91.94 109 ALA A C 1
ATOM 900 O O . ALA A 1 109 ? 10.312 8.594 -3.000 1.00 91.94 109 ALA A O 1
ATOM 901 N N . PHE A 1 110 ? 9.408 7.380 -4.659 1.00 94.00 110 PHE A N 1
ATOM 902 C CA . PHE A 1 110 ? 8.086 7.243 -4.064 1.00 94.00 110 PHE A CA 1
ATOM 903 C C . PHE A 1 110 ? 7.976 5.855 -3.451 1.00 94.00 110 PHE A C 1
ATOM 905 O O . PHE A 1 110 ? 8.344 4.866 -4.085 1.00 94.00 110 PHE A O 1
ATOM 912 N N . LYS A 1 111 ? 7.488 5.789 -2.214 1.00 95.50 111 LYS A N 1
ATOM 913 C CA . LYS A 1 111 ? 7.293 4.547 -1.466 1.00 95.50 111 LYS A CA 1
ATOM 914 C C . LYS A 1 111 ? 5.920 4.573 -0.822 1.00 95.50 111 LYS A C 1
ATOM 916 O O . LYS A 1 111 ? 5.499 5.609 -0.306 1.00 95.50 111 LYS A O 1
ATOM 921 N N . ILE A 1 112 ? 5.240 3.438 -0.848 1.00 95.44 112 ILE A N 1
ATOM 922 C CA . ILE A 1 112 ? 3.939 3.272 -0.214 1.00 95.44 112 ILE A CA 1
ATOM 923 C C . ILE A 1 112 ? 3.792 1.859 0.325 1.00 95.44 112 ILE A C 1
ATOM 925 O O . ILE A 1 112 ? 4.331 0.917 -0.248 1.00 95.44 112 ILE A O 1
ATOM 929 N N . GLY A 1 113 ? 3.100 1.707 1.446 1.00 95.81 113 GLY A N 1
ATOM 930 C CA . GLY A 1 113 ? 2.940 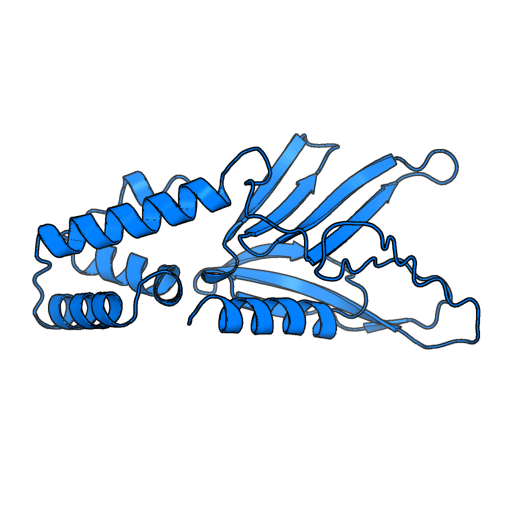0.411 2.085 1.00 95.81 113 GLY A CA 1
ATOM 931 C C . GLY A 1 113 ? 1.926 -0.468 1.358 1.00 95.81 113 GLY A C 1
ATOM 932 O O . GLY A 1 113 ? 0.845 0.003 1.009 1.00 95.81 113 GLY A O 1
ATOM 933 N N . VAL A 1 114 ? 2.242 -1.750 1.150 1.00 95.19 114 VAL A N 1
ATOM 934 C CA . VAL A 1 114 ? 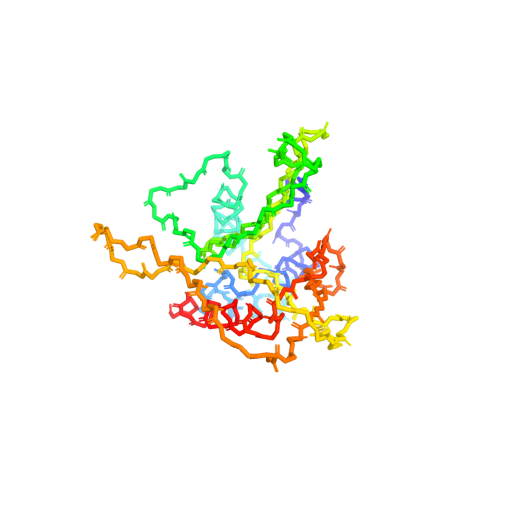1.360 -2.679 0.415 1.00 95.19 114 VAL A CA 1
ATOM 935 C C . VAL A 1 114 ? -0.013 -2.787 1.074 1.00 95.19 114 VAL A C 1
ATOM 937 O O . VAL A 1 114 ? -1.019 -2.662 0.388 1.00 95.19 114 VAL A O 1
ATOM 940 N N . LEU A 1 115 ? -0.073 -2.957 2.399 1.00 94.56 115 LEU A N 1
ATOM 941 C CA . LEU A 1 115 ? -1.327 -3.148 3.143 1.00 94.56 115 LEU A CA 1
ATOM 942 C C . LEU A 1 115 ? -2.289 -1.962 3.026 1.00 94.56 115 LEU A C 1
ATOM 944 O O . LEU A 1 115 ? -3.487 -2.166 2.849 1.00 94.56 115 LEU A O 1
ATOM 948 N N . ILE A 1 116 ? -1.768 -0.736 3.037 1.00 94.31 116 ILE A N 1
ATOM 949 C CA . ILE A 1 116 ? -2.582 0.490 2.999 1.00 94.31 116 ILE A CA 1
ATOM 950 C C . ILE A 1 116 ? -2.947 0.950 1.580 1.00 94.31 116 ILE A C 1
ATOM 952 O O . ILE A 1 116 ? -3.611 1.971 1.423 1.00 94.31 116 ILE A O 1
ATOM 956 N N . THR A 1 117 ? -2.486 0.234 0.550 1.00 94.88 117 THR A N 1
ATOM 957 C CA . THR A 1 117 ? -2.619 0.658 -0.850 1.00 94.88 117 THR A CA 1
ATOM 958 C C . THR A 1 117 ? -3.699 -0.123 -1.579 1.00 94.88 117 THR A C 1
ATOM 960 O O . THR A 1 117 ? -3.630 -1.348 -1.665 1.00 94.88 117 THR A O 1
ATOM 963 N N . ASP A 1 118 ? -4.650 0.570 -2.188 1.00 94.50 118 ASP A N 1
ATOM 964 C CA . ASP A 1 118 ? -5.558 -0.021 -3.168 1.00 94.50 118 ASP A CA 1
ATOM 965 C C . ASP A 1 118 ? -4.974 0.111 -4.576 1.00 94.50 118 ASP A C 1
ATOM 967 O O . ASP A 1 118 ? -4.306 1.093 -4.902 1.00 94.50 118 ASP A O 1
ATOM 971 N N . VAL A 1 119 ? -5.209 -0.897 -5.417 1.00 96.19 119 VAL A N 1
ATOM 972 C CA . VAL A 1 119 ? -4.652 -0.957 -6.773 1.00 96.19 119 VAL A CA 1
ATOM 973 C C . VAL A 1 119 ? -5.782 -1.022 -7.782 1.00 96.19 119 VAL A C 1
ATOM 975 O O . VAL A 1 119 ? -6.618 -1.925 -7.735 1.00 96.19 119 VAL A O 1
ATOM 978 N N . VAL A 1 120 ? -5.782 -0.093 -8.732 1.00 96.81 120 VAL A N 1
ATOM 979 C CA . VAL A 1 120 ? -6.748 -0.050 -9.833 1.00 96.81 120 VAL A CA 1
ATOM 980 C C . VAL A 1 120 ? -6.004 -0.161 -11.155 1.00 96.81 120 VAL A C 1
ATOM 982 O O . VAL A 1 120 ? -4.957 0.455 -11.342 1.00 96.81 120 VAL A O 1
ATOM 985 N N . VAL A 1 121 ? -6.545 -0.955 -12.079 1.00 96.44 121 VAL A N 1
ATOM 986 C CA . VAL A 1 121 ? -6.007 -1.075 -13.438 1.00 96.44 121 VAL A CA 1
ATOM 987 C C . VAL A 1 121 ? -6.762 -0.108 -14.349 1.00 96.44 121 VAL A C 1
ATOM 989 O O . VAL A 1 121 ? -7.984 -0.196 -14.456 1.00 96.44 121 VAL A O 1
ATOM 992 N N . MET A 1 122 ? -6.042 0.790 -15.020 1.00 95.12 122 MET A N 1
ATOM 993 C CA . MET A 1 122 ? -6.593 1.782 -15.955 1.00 95.12 122 MET A CA 1
ATOM 994 C C . MET A 1 122 ? -5.923 1.684 -17.334 1.00 95.12 122 MET A C 1
ATOM 996 O O . MET A 1 122 ? -4.939 0.969 -17.502 1.00 95.12 122 MET A O 1
ATOM 1000 N N . ASN A 1 123 ? -6.463 2.389 -18.338 1.00 93.38 123 ASN A N 1
ATOM 1001 C CA . ASN A 1 123 ? -5.858 2.548 -19.675 1.00 93.38 123 ASN A CA 1
ATOM 1002 C C . ASN A 1 123 ? -5.438 1.230 -20.352 1.00 93.38 123 ASN A C 1
ATOM 1004 O O . ASN A 1 123 ? -4.419 1.139 -21.048 1.00 93.38 123 ASN A O 1
ATOM 1008 N N . LYS A 1 124 ? -6.237 0.184 -20.127 1.00 92.00 124 LYS A N 1
ATOM 1009 C CA . LYS A 1 124 ? -5.957 -1.156 -20.622 1.00 92.00 124 LYS A CA 1
ATOM 1010 C C . LYS A 1 124 ? -6.106 -1.199 -22.138 1.00 92.00 124 LYS A C 1
ATOM 1012 O O . LYS A 1 124 ? -7.163 -0.881 -22.673 1.00 92.00 124 LYS A O 1
ATOM 1017 N N . HIS A 1 125 ? -5.061 -1.634 -22.821 1.00 88.19 125 HIS A N 1
ATOM 1018 C CA . HIS A 1 125 ? -5.059 -1.808 -24.264 1.00 88.19 125 HIS A CA 1
ATOM 1019 C C . HIS A 1 125 ? -4.235 -3.034 -24.647 1.00 88.19 125 HIS A C 1
ATOM 1021 O O . HIS A 1 125 ? -3.376 -3.505 -23.903 1.00 88.19 125 HIS A O 1
ATOM 1027 N N . ARG A 1 126 ? -4.520 -3.578 -25.824 1.00 82.88 126 ARG A N 1
ATOM 1028 C CA . ARG A 1 126 ? -3.910 -4.809 -26.311 1.00 82.88 126 ARG A CA 1
ATOM 1029 C C . ARG A 1 126 ? -2.964 -4.474 -27.463 1.00 82.88 126 ARG A C 1
ATOM 1031 O O . ARG A 1 126 ? -3.388 -3.855 -28.434 1.00 82.88 126 ARG A O 1
ATOM 1038 N N . LYS A 1 127 ? -1.690 -4.865 -27.362 1.00 72.19 127 LYS A N 1
ATOM 1039 C CA . LYS A 1 127 ? -0.685 -4.684 -28.424 1.00 72.19 127 LYS A CA 1
ATOM 1040 C C . LYS A 1 127 ? -0.212 -6.035 -28.949 1.00 72.19 127 LYS A C 1
ATOM 1042 O O . LYS A 1 127 ? 0.142 -6.936 -28.191 1.00 72.19 127 LYS A O 1
ATOM 1047 N N . SER A 1 128 ? -0.215 -6.187 -30.268 1.00 55.88 128 SER A N 1
ATOM 1048 C CA . SER A 1 128 ? 0.439 -7.289 -30.973 1.00 55.88 128 SER A CA 1
ATOM 1049 C C . SER A 1 128 ? 1.870 -6.875 -31.317 1.00 55.88 128 SER A C 1
ATOM 1051 O O . SER A 1 128 ? 2.122 -6.347 -32.394 1.00 55.88 128 SER A O 1
ATOM 1053 N N . SER A 1 129 ? 2.814 -7.069 -30.399 1.00 49.78 129 SER A N 1
ATOM 1054 C CA . SER A 1 129 ? 4.240 -6.902 -30.697 1.00 49.78 129 SER A CA 1
ATOM 1055 C C . SER A 1 129 ? 5.054 -7.934 -29.928 1.00 49.78 129 SER A C 1
ATOM 1057 O O . SER A 1 129 ? 4.955 -8.023 -28.705 1.00 49.78 129 SER A O 1
ATOM 1059 N N . GLY A 1 130 ? 5.842 -8.728 -30.654 1.00 43.38 130 GLY A N 1
ATOM 1060 C CA . GLY A 1 130 ? 6.752 -9.713 -30.086 1.00 43.38 130 GLY A CA 1
ATOM 1061 C C . GLY A 1 130 ? 7.982 -9.043 -29.486 1.00 43.38 130 GLY A C 1
ATOM 1062 O O . GLY A 1 130 ? 8.917 -8.733 -30.208 1.00 43.38 130 GLY A O 1
ATOM 1063 N N . SER A 1 131 ? 7.977 -8.815 -28.176 1.00 42.00 131 SER A N 1
ATOM 1064 C CA . SER A 1 131 ? 9.175 -8.674 -27.338 1.00 42.00 131 SER A CA 1
ATOM 1065 C C . SER A 1 131 ? 8.733 -8.597 -25.874 1.00 42.00 131 SER A C 1
ATOM 1067 O O . SER A 1 131 ? 7.842 -7.823 -25.528 1.00 42.00 131 SER A O 1
ATOM 1069 N N . ARG A 1 132 ? 9.304 -9.456 -25.028 1.00 47.62 132 ARG A N 1
ATOM 1070 C CA . ARG A 1 132 ? 8.949 -9.639 -23.614 1.00 47.62 132 ARG A CA 1
ATOM 1071 C C . ARG A 1 132 ? 9.872 -8.802 -22.729 1.00 47.62 132 ARG A C 1
ATOM 1073 O O . ARG A 1 132 ? 11.079 -8.922 -22.895 1.00 47.62 132 ARG A O 1
ATOM 1080 N N . VAL A 1 133 ? 9.347 -8.085 -21.730 1.00 44.94 133 VAL A N 1
ATOM 1081 C CA . VAL A 1 133 ? 10.136 -7.668 -20.551 1.00 44.94 133 VAL A CA 1
ATOM 1082 C C . VAL A 1 133 ? 9.253 -7.707 -19.300 1.00 44.94 133 VAL A C 1
ATOM 1084 O O . VAL A 1 133 ? 8.313 -6.928 -19.161 1.00 44.94 133 VAL A O 1
ATOM 1087 N N . GLY A 1 134 ? 9.556 -8.635 -18.396 1.00 41.91 134 GLY A N 1
ATOM 1088 C CA . GLY A 1 134 ? 8.958 -8.752 -17.068 1.00 41.91 134 GLY A CA 1
ATOM 1089 C C . GLY A 1 134 ? 9.549 -9.965 -16.355 1.00 41.91 134 GLY A C 1
ATOM 1090 O O . GLY A 1 134 ? 9.398 -11.087 -16.839 1.00 41.91 134 GLY A O 1
ATOM 1091 N N . THR A 1 135 ? 10.253 -9.739 -15.245 1.00 46.16 135 THR A N 1
ATOM 1092 C CA . THR A 1 135 ? 10.910 -10.797 -14.464 1.00 46.16 135 THR A CA 1
ATOM 1093 C C . THR A 1 135 ? 10.133 -11.011 -13.170 1.00 46.16 135 THR A C 1
ATOM 1095 O O . THR A 1 135 ? 9.930 -10.070 -12.406 1.00 46.16 135 THR A O 1
ATOM 1098 N N . PHE A 1 136 ? 9.700 -12.249 -12.929 1.00 44.78 136 PHE A N 1
ATOM 1099 C CA . PHE A 1 136 ? 9.088 -12.676 -11.670 1.00 44.78 136 PHE A CA 1
ATOM 1100 C C . PHE A 1 136 ? 10.116 -13.493 -10.886 1.00 44.78 136 PHE A C 1
ATOM 1102 O O . PHE A 1 136 ? 10.709 -14.423 -11.434 1.00 44.78 136 PHE A O 1
ATOM 1109 N N . THR A 1 137 ? 10.334 -13.161 -9.618 1.00 45.59 137 THR A N 1
ATOM 1110 C CA . THR A 1 137 ? 11.208 -13.920 -8.716 1.00 45.59 137 THR A CA 1
ATOM 1111 C C . THR A 1 137 ? 10.360 -14.849 -7.850 1.00 45.59 137 THR A C 1
ATOM 1113 O O . THR A 1 137 ? 9.427 -14.417 -7.179 1.00 45.59 137 THR A O 1
ATOM 1116 N N . GLY A 1 138 ? 10.648 -16.152 -7.915 1.00 35.50 138 GLY A N 1
ATOM 1117 C CA . GLY A 1 138 ? 10.017 -17.180 -7.085 1.00 35.50 138 GLY A CA 1
ATOM 1118 C C . GLY A 1 138 ? 10.720 -17.345 -5.733 1.00 35.50 138 GLY A C 1
ATOM 1119 O O . GLY A 1 138 ? 11.910 -17.068 -5.601 1.00 35.50 138 GLY A O 1
ATOM 1120 N N . ARG A 1 139 ? 9.964 -17.805 -4.732 1.00 38.25 139 ARG A N 1
ATOM 1121 C CA . ARG A 1 139 ? 10.382 -18.000 -3.337 1.00 38.25 139 ARG A CA 1
ATOM 1122 C C . ARG A 1 139 ? 11.387 -19.150 -3.209 1.00 38.25 139 ARG A C 1
ATOM 1124 O O . ARG A 1 139 ? 11.073 -20.278 -3.579 1.00 38.25 139 ARG A O 1
ATOM 1131 N N . GLY A 1 140 ? 12.551 -18.874 -2.627 1.00 37.75 140 GLY A N 1
ATOM 1132 C CA . GLY A 1 140 ? 13.555 -19.886 -2.289 1.00 37.75 140 GLY A CA 1
ATOM 1133 C C . GLY A 1 140 ? 14.966 -19.396 -2.575 1.00 37.75 140 GLY A C 1
ATOM 1134 O O . GLY A 1 140 ? 15.393 -19.339 -3.724 1.00 37.75 140 GLY A O 1
ATOM 1135 N N . GLY A 1 141 ? 15.692 -19.024 -1.519 1.00 40.56 141 GLY A N 1
ATOM 1136 C CA . GLY A 1 141 ? 17.098 -18.655 -1.613 1.00 40.56 141 GLY A CA 1
ATOM 1137 C C . GLY A 1 141 ? 17.911 -19.732 -2.338 1.00 40.56 141 GLY A C 1
ATOM 1138 O O . GLY A 1 141 ? 17.766 -20.917 -2.056 1.00 40.56 141 GLY A O 1
ATOM 1139 N N . ARG A 1 142 ? 18.800 -19.272 -3.227 1.00 37.66 142 ARG A N 1
ATOM 1140 C CA . ARG A 1 142 ? 19.64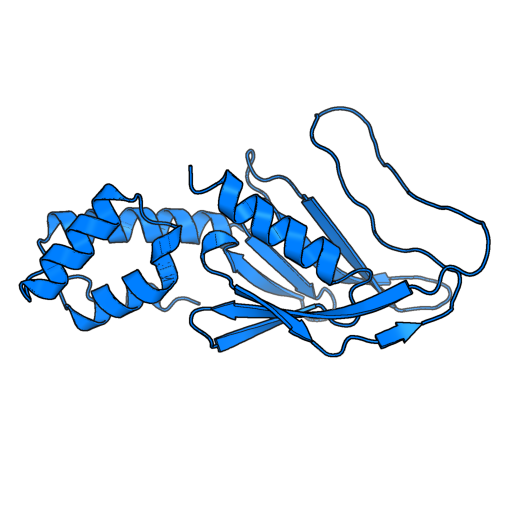6 -20.026 -4.175 1.00 37.66 142 ARG A CA 1
ATOM 1141 C C . ARG A 1 142 ? 18.979 -20.355 -5.515 1.00 37.66 142 ARG A C 1
ATOM 1143 O O . ARG A 1 142 ? 18.450 -21.433 -5.734 1.00 37.66 142 ARG A O 1
ATOM 1150 N N . GLY A 1 143 ? 19.184 -19.425 -6.450 1.00 42.38 143 GLY A N 1
ATOM 1151 C CA . GLY A 1 143 ? 19.336 -19.730 -7.870 1.00 42.38 143 GLY A CA 1
ATOM 1152 C C . GLY A 1 143 ? 18.050 -20.024 -8.628 1.00 42.38 143 GLY A C 1
ATOM 1153 O O . GLY A 1 143 ? 17.772 -21.174 -8.926 1.00 42.38 143 GLY A O 1
ATOM 1154 N N . PHE A 1 144 ? 17.346 -18.973 -9.056 1.00 34.25 144 PHE A N 1
ATOM 1155 C CA . PHE A 1 144 ? 16.594 -19.003 -10.314 1.00 34.25 144 PHE A CA 1
ATOM 1156 C C . PHE A 1 144 ? 16.382 -17.571 -10.834 1.00 34.25 144 PHE A C 1
ATOM 1158 O O . PHE A 1 144 ? 15.432 -16.884 -10.467 1.00 34.25 144 PHE A O 1
ATOM 1165 N N . VAL A 1 145 ? 17.282 -17.099 -11.706 1.00 40.53 145 VAL A N 1
ATOM 1166 C CA . VAL A 1 145 ? 17.004 -15.954 -12.589 1.00 40.53 145 VAL A CA 1
ATOM 1167 C C . VAL A 1 145 ? 16.209 -16.518 -13.763 1.00 40.53 145 VAL A C 1
ATOM 1169 O O . VAL A 1 145 ? 16.756 -16.884 -14.799 1.00 40.53 145 VAL A O 1
ATOM 1172 N N . GLY A 1 146 ? 14.904 -16.687 -13.564 1.00 37.41 146 GLY A N 1
ATOM 1173 C CA . GLY A 1 146 ? 13.997 -17.100 -14.627 1.00 37.41 146 GLY A CA 1
ATOM 1174 C C . GLY A 1 146 ? 13.756 -15.941 -15.587 1.00 37.41 146 GLY A C 1
ATOM 1175 O O . GLY A 1 146 ? 12.756 -15.239 -15.461 1.00 37.41 146 GLY A O 1
ATOM 1176 N N . VAL A 1 147 ? 14.650 -15.728 -16.557 1.00 42.91 147 VAL A N 1
ATOM 1177 C CA . VAL A 1 147 ? 14.321 -14.896 -17.719 1.00 42.91 147 VAL A CA 1
ATOM 1178 C C . VAL A 1 147 ? 13.364 -15.710 -18.578 1.00 42.91 147 VAL A C 1
ATOM 1180 O O . VAL A 1 147 ? 13.765 -16.585 -19.343 1.00 42.91 147 VAL A O 1
ATOM 1183 N N . GLY A 1 148 ? 12.068 -15.445 -18.449 1.00 34.41 148 GLY A N 1
ATOM 1184 C CA . GLY A 1 148 ? 11.087 -15.975 -19.378 1.00 34.41 148 GLY A CA 1
ATOM 1185 C C . GLY A 1 148 ? 11.238 -15.299 -20.739 1.00 34.41 148 GLY A C 1
ATOM 1186 O O . GLY A 1 148 ? 10.412 -14.459 -21.081 1.00 34.41 148 GLY A O 1
ATOM 1187 N N . VAL A 1 149 ? 12.225 -15.674 -21.554 1.00 37.56 149 VAL A N 1
ATOM 1188 C CA . VAL A 1 149 ? 12.239 -15.358 -22.990 1.00 37.56 149 VAL A CA 1
ATOM 1189 C C . VAL A 1 149 ? 11.544 -16.512 -23.713 1.00 37.56 149 VAL A C 1
ATOM 1191 O O . VAL A 1 149 ? 12.083 -17.606 -23.789 1.00 37.56 149 VAL A O 1
ATOM 1194 N N . SER A 1 150 ? 10.330 -16.312 -24.231 1.00 32.03 150 SER A N 1
ATOM 1195 C CA . SER A 1 150 ? 9.815 -17.167 -25.305 1.00 32.03 150 SER A CA 1
ATOM 1196 C C . SER A 1 150 ? 9.874 -16.363 -26.579 1.00 32.03 150 SER A C 1
ATOM 1198 O O . SER A 1 150 ? 9.111 -15.416 -26.786 1.00 32.03 150 SER A O 1
ATOM 1200 N N . SER A 1 151 ? 10.759 -16.795 -27.448 1.00 37.19 151 SER A N 1
ATOM 1201 C CA . SER A 1 151 ? 10.762 -16.516 -28.866 1.00 37.19 151 SER A CA 1
ATOM 1202 C C . SER A 1 151 ? 9.809 -17.494 -29.565 1.00 37.19 151 SER A C 1
ATOM 1204 O O . SER A 1 151 ? 10.247 -18.496 -30.119 1.00 37.19 151 SER A O 1
ATOM 1206 N N . THR A 1 152 ? 8.487 -17.256 -29.530 1.00 33.78 152 THR A N 1
ATOM 1207 C CA . THR A 1 152 ? 7.558 -17.908 -30.484 1.00 33.78 152 THR A CA 1
ATOM 1208 C C . THR A 1 152 ? 6.195 -17.205 -30.585 1.00 33.78 152 THR A C 1
ATOM 1210 O O . THR A 1 152 ? 5.496 -17.073 -29.584 1.00 33.78 152 THR A O 1
ATOM 1213 N N . SER A 1 153 ? 5.843 -16.822 -31.824 1.00 37.06 153 SER A N 1
ATOM 1214 C CA . SER A 1 153 ? 4.517 -16.523 -32.407 1.00 37.06 153 SER A CA 1
ATOM 1215 C C . SER A 1 153 ? 3.583 -15.539 -31.675 1.00 37.06 153 SER A C 1
ATOM 1217 O O . SER A 1 153 ? 3.117 -15.805 -30.573 1.00 37.06 153 SER A O 1
ATOM 1219 N N . SER A 1 154 ? 3.279 -14.413 -32.339 1.00 43.56 154 SER A N 1
ATOM 1220 C CA . SER A 1 154 ? 2.304 -13.351 -32.018 1.00 43.56 154 SER A CA 1
ATOM 1221 C C . SER A 1 154 ? 1.242 -13.678 -30.953 1.00 43.56 154 SER A C 1
ATOM 1223 O O . SER A 1 154 ? 0.074 -13.914 -31.260 1.00 43.56 154 SER A O 1
ATOM 1225 N N . LYS A 1 155 ? 1.609 -13.595 -29.668 1.00 53.16 155 LYS A N 1
ATOM 1226 C CA . LYS A 1 155 ? 0.649 -13.534 -28.562 1.00 53.16 155 LYS A CA 1
ATOM 1227 C C . LYS A 1 155 ? 0.408 -12.076 -28.245 1.00 53.16 155 LYS A C 1
ATOM 1229 O O . LYS A 1 155 ? 1.267 -11.378 -27.725 1.00 53.16 155 LYS A O 1
ATOM 1234 N N . SER A 1 156 ? -0.763 -11.604 -28.627 1.00 59.72 156 SER A N 1
ATOM 1235 C CA . SER A 1 156 ? -1.170 -10.243 -28.349 1.00 59.72 156 SER A CA 1
ATOM 1236 C C . SER A 1 156 ? -1.282 -10.029 -26.830 1.00 59.72 156 SER A C 1
ATOM 1238 O O . SER A 1 156 ? -2.046 -10.735 -26.168 1.00 59.72 156 SER A O 1
ATOM 1240 N N . MET A 1 157 ? -0.478 -9.103 -26.300 1.00 72.00 157 MET A N 1
ATOM 1241 C CA . MET A 1 157 ? -0.301 -8.842 -24.871 1.00 72.00 157 MET A CA 1
ATOM 1242 C C . MET A 1 157 ? -1.139 -7.649 -24.423 1.00 72.00 157 MET A C 1
ATOM 1244 O O . MET A 1 157 ? -1.316 -6.675 -25.160 1.00 72.00 157 MET A O 1
ATOM 1248 N N . THR A 1 158 ? -1.651 -7.733 -23.200 1.00 85.81 158 THR A N 1
ATOM 1249 C CA . THR A 1 158 ? -2.396 -6.650 -22.565 1.00 85.81 158 THR A CA 1
ATOM 1250 C C . THR A 1 158 ? -1.436 -5.779 -21.769 1.00 85.81 158 THR A C 1
ATOM 1252 O O . THR A 1 158 ? -0.689 -6.276 -20.928 1.00 85.81 158 THR A O 1
ATOM 1255 N N . TYR A 1 159 ? -1.502 -4.481 -22.023 1.00 91.12 159 TYR A N 1
ATOM 1256 C CA . TYR A 1 159 ? -0.801 -3.439 -21.291 1.00 91.12 159 TYR A CA 1
ATOM 1257 C C . TYR A 1 159 ? -1.822 -2.549 -20.592 1.00 91.12 159 TYR A C 1
ATOM 1259 O O . TYR A 1 159 ? -2.950 -2.404 -21.062 1.00 91.12 159 TYR A O 1
ATOM 1267 N N . GLY A 1 160 ? -1.439 -1.936 -19.482 1.00 93.31 160 GLY A N 1
ATOM 1268 C CA . GLY A 1 160 ? -2.270 -0.951 -18.800 1.00 93.31 160 GLY A CA 1
ATOM 1269 C C . GLY A 1 160 ? -1.534 -0.299 -17.646 1.00 93.31 160 GLY A C 1
ATOM 1270 O O . GLY A 1 160 ? -0.412 -0.673 -17.318 1.00 93.31 160 GLY A O 1
ATOM 1271 N N . ASP A 1 161 ? -2.175 0.675 -17.028 1.00 95.69 161 ASP A N 1
ATOM 1272 C CA . ASP A 1 161 ? -1.600 1.415 -15.916 1.00 95.69 161 ASP A CA 1
ATOM 1273 C C . ASP A 1 161 ? -2.050 0.792 -14.596 1.00 95.69 161 ASP A C 1
ATOM 1275 O O . ASP A 1 161 ? -3.229 0.472 -14.427 1.00 95.69 161 ASP A O 1
ATOM 1279 N N . LEU A 1 162 ? -1.125 0.653 -13.648 1.00 97.06 162 LEU A N 1
ATOM 1280 C CA . LEU A 1 162 ? -1.448 0.360 -12.254 1.00 97.06 162 LEU A CA 1
ATOM 1281 C C . LEU A 1 162 ? -1.450 1.662 -11.473 1.00 97.06 162 LEU A C 1
ATOM 1283 O O . LEU A 1 162 ? -0.407 2.299 -11.329 1.00 97.06 162 LEU A O 1
ATOM 1287 N N . VAL A 1 163 ? -2.616 2.041 -10.968 1.00 97.56 163 VAL A N 1
ATOM 1288 C CA . VAL A 1 163 ? -2.809 3.237 -10.153 1.00 97.56 163 VAL A CA 1
ATOM 1289 C C . VAL A 1 163 ? -2.881 2.825 -8.689 1.00 97.56 163 VAL A C 1
ATOM 1291 O O . VAL A 1 163 ? -3.702 1.984 -8.318 1.00 97.56 163 VAL A O 1
ATOM 1294 N N . PHE A 1 164 ? -2.011 3.416 -7.872 1.00 96.88 164 PHE A N 1
ATOM 1295 C CA . PHE A 1 164 ? -1.906 3.145 -6.443 1.00 96.88 164 PHE A CA 1
ATOM 1296 C C . PHE A 1 164 ? -2.618 4.238 -5.654 1.00 96.88 164 PHE A C 1
ATOM 1298 O O . PHE A 1 164 ? -2.267 5.419 -5.750 1.00 96.88 164 PHE A O 1
ATOM 1305 N N . LEU A 1 165 ? -3.619 3.833 -4.879 1.00 95.62 165 LEU A N 1
ATOM 1306 C CA . LEU A 1 165 ? -4.487 4.713 -4.109 1.00 95.62 165 LEU A CA 1
ATOM 1307 C C . LEU A 1 165 ? -4.288 4.488 -2.608 1.00 95.62 165 LEU A C 1
ATOM 1309 O O . LEU A 1 165 ? -4.117 3.354 -2.169 1.00 95.62 165 LEU A O 1
ATOM 1313 N N . VAL A 1 166 ? -4.397 5.549 -1.811 1.00 93.62 166 VAL A N 1
ATOM 1314 C CA . VAL A 1 166 ? -4.554 5.459 -0.349 1.00 93.62 166 VAL A CA 1
ATOM 1315 C C . VAL A 1 166 ? -5.785 6.244 0.043 1.00 93.62 166 VAL A C 1
ATOM 1317 O O . VAL A 1 166 ? -5.894 7.422 -0.294 1.00 93.62 166 VAL A O 1
ATOM 1320 N N . ALA A 1 167 ? -6.723 5.585 0.728 1.00 89.50 167 ALA A N 1
ATOM 1321 C CA . ALA A 1 167 ? -8.011 6.174 1.099 1.00 89.50 167 ALA A CA 1
ATOM 1322 C C . ALA A 1 167 ? -8.699 6.894 -0.084 1.00 89.50 167 ALA A C 1
ATOM 1324 O O . ALA A 1 167 ? -9.213 8.001 0.053 1.00 89.50 167 ALA A O 1
ATOM 1325 N N . GLY A 1 168 ? -8.657 6.278 -1.273 1.00 89.94 168 GLY A N 1
ATOM 1326 C CA . GLY A 1 168 ? -9.264 6.806 -2.502 1.00 89.94 168 GLY A CA 1
ATOM 1327 C C . GLY A 1 168 ? -8.466 7.892 -3.235 1.00 89.94 168 GLY A C 1
ATOM 1328 O O . GLY A 1 168 ? -8.850 8.266 -4.340 1.00 89.94 168 GLY A O 1
ATOM 1329 N N . LYS A 1 169 ? -7.349 8.381 -2.681 1.00 93.00 169 LYS A N 1
ATOM 1330 C CA . LYS A 1 169 ? -6.490 9.381 -3.330 1.00 93.00 169 LYS A CA 1
ATOM 1331 C C . LYS A 1 169 ? -5.358 8.718 -4.104 1.00 93.00 169 LYS A C 1
ATOM 1333 O O . LYS A 1 169 ? -4.649 7.878 -3.556 1.00 93.00 169 LYS A O 1
ATOM 1338 N N . GLU A 1 170 ? -5.152 9.132 -5.353 1.00 94.62 170 GLU A N 1
ATOM 1339 C CA . GLU A 1 170 ? -4.015 8.677 -6.156 1.00 94.62 170 GLU A CA 1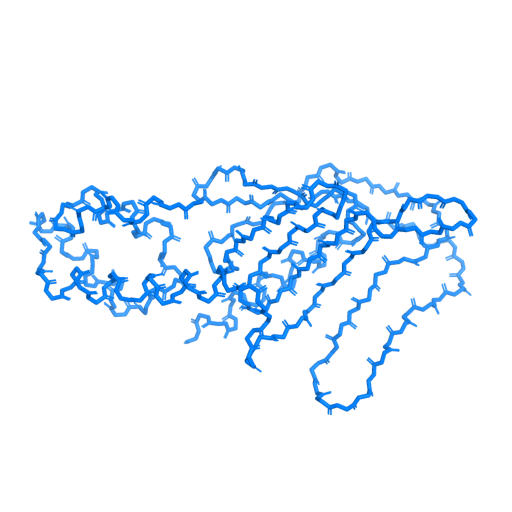
ATOM 1340 C C . GLU A 1 170 ? -2.690 9.187 -5.595 1.00 94.62 170 GLU A C 1
ATOM 1342 O O . GLU A 1 170 ? -2.501 10.385 -5.381 1.00 94.62 170 GLU A O 1
ATOM 1347 N N . MET A 1 171 ? -1.769 8.247 -5.388 1.00 93.81 171 MET A N 1
ATOM 1348 C CA . MET A 1 171 ? -0.435 8.519 -4.867 1.00 93.81 171 MET A CA 1
ATOM 1349 C C . MET A 1 171 ? 0.600 8.514 -5.988 1.00 93.81 171 MET A C 1
ATOM 1351 O O . MET A 1 171 ? 1.379 9.456 -6.109 1.00 93.81 171 MET A O 1
ATOM 1355 N N . PHE A 1 172 ? 0.603 7.469 -6.818 1.00 94.00 172 PHE A N 1
ATOM 1356 C CA . PHE A 1 172 ? 1.360 7.397 -8.069 1.00 94.00 172 PHE A CA 1
ATOM 1357 C C . PHE A 1 172 ? 0.852 6.234 -8.929 1.00 94.00 172 PHE A C 1
ATOM 1359 O O . PHE A 1 172 ? 0.017 5.436 -8.499 1.00 94.00 172 PHE A O 1
ATOM 1366 N N . ARG A 1 173 ? 1.397 6.113 -10.143 1.00 95.50 173 ARG A N 1
ATOM 1367 C CA . ARG A 1 173 ? 1.092 5.020 -11.068 1.00 95.50 173 ARG A CA 1
ATOM 1368 C C . ARG A 1 173 ? 2.331 4.432 -11.744 1.00 95.50 173 ARG A C 1
ATOM 1370 O O . ARG A 1 173 ? 3.321 5.139 -11.982 1.00 95.50 173 ARG A O 1
ATOM 1377 N N . PHE A 1 174 ? 2.243 3.147 -12.070 1.00 95.56 174 PHE A N 1
ATOM 1378 C CA . PHE A 1 174 ? 3.112 2.461 -13.026 1.00 95.56 174 PHE A CA 1
ATOM 1379 C C . PHE A 1 174 ? 2.409 2.464 -14.383 1.00 95.56 174 PHE A C 1
ATOM 1381 O O . PHE A 1 174 ? 1.316 1.914 -14.501 1.00 95.56 174 PHE A O 1
ATOM 1388 N N . CYS A 1 175 ? 2.998 3.112 -15.386 1.00 93.50 175 CYS A N 1
ATOM 1389 C CA . CYS A 1 175 ? 2.360 3.280 -16.693 1.00 93.50 175 CYS A CA 1
ATOM 1390 C C . CYS A 1 175 ? 2.732 2.140 -17.646 1.00 93.50 175 CYS A C 1
ATOM 1392 O O . CYS A 1 175 ? 3.886 1.738 -17.700 1.00 93.50 175 CYS A O 1
ATOM 1394 N N . GLY A 1 176 ? 1.795 1.645 -18.452 1.00 90.75 176 GLY A N 1
ATOM 1395 C CA . GLY A 1 176 ? 2.119 0.660 -19.493 1.00 90.75 176 GLY A CA 1
ATOM 1396 C C . GLY A 1 176 ? 2.718 -0.649 -18.958 1.00 90.75 176 GLY A C 1
ATOM 1397 O O . GLY A 1 176 ? 3.557 -1.265 -19.613 1.00 90.75 176 GLY A O 1
ATOM 1398 N N . VAL A 1 177 ? 2.281 -1.084 -17.778 1.00 91.06 177 VAL A N 1
ATOM 1399 C CA . VAL A 1 177 ? 2.635 -2.379 -17.197 1.00 91.06 177 VAL A CA 1
ATOM 1400 C C . VAL A 1 177 ? 2.118 -3.495 -18.099 1.00 91.06 177 VAL A C 1
ATOM 1402 O O . VAL A 1 177 ? 0.949 -3.509 -18.487 1.00 91.06 177 VAL A O 1
ATOM 1405 N N . SER A 1 178 ? 2.997 -4.439 -18.424 1.00 88.75 178 SER A N 1
ATOM 1406 C CA . SER A 1 178 ? 2.639 -5.689 -19.094 1.00 88.75 178 SER A CA 1
ATOM 1407 C C . SER A 1 178 ? 1.887 -6.608 -18.131 1.00 88.75 178 SER A C 1
ATOM 1409 O O . SER A 1 178 ? 2.368 -6.846 -17.027 1.00 88.75 178 SER A O 1
ATOM 1411 N N . ASP A 1 179 ? 0.762 -7.172 -18.573 1.00 89.75 179 ASP A N 1
ATOM 1412 C CA . ASP A 1 179 ? -0.144 -7.978 -17.740 1.00 89.75 179 ASP A CA 1
ATOM 1413 C C . ASP A 1 179 ? -0.507 -7.280 -16.409 1.00 89.75 179 ASP A C 1
ATOM 1415 O O . ASP A 1 179 ? -0.194 -7.765 -15.316 1.00 89.75 179 ASP A O 1
ATOM 1419 N N . PRO A 1 180 ? -1.168 -6.107 -16.473 1.00 93.25 180 PRO A N 1
ATOM 1420 C CA . PRO A 1 180 ? -1.472 -5.331 -15.274 1.00 93.25 180 PRO A CA 1
ATOM 1421 C C . PRO A 1 180 ? -2.433 -6.081 -14.334 1.00 93.25 180 PRO A C 1
ATOM 1423 O O . PRO A 1 180 ? -2.354 -5.929 -13.117 1.00 93.25 180 PRO A O 1
ATOM 1426 N N . ASP A 1 181 ? -3.310 -6.944 -14.861 1.00 93.12 181 ASP A N 1
ATOM 1427 C CA . ASP A 1 181 ? -4.195 -7.759 -14.023 1.00 93.12 181 ASP A CA 1
ATOM 1428 C C . ASP A 1 181 ? -3.416 -8.813 -13.230 1.00 93.12 181 ASP A C 1
ATOM 1430 O O . ASP A 1 181 ? -3.724 -9.039 -12.059 1.00 93.12 181 ASP A O 1
ATOM 1434 N N . GLY A 1 182 ? -2.404 -9.444 -13.837 1.00 92.31 182 GLY A N 1
ATOM 1435 C CA . GLY A 1 182 ? -1.512 -10.375 -13.149 1.00 92.31 182 GLY A CA 1
ATOM 1436 C C . GLY A 1 182 ? -0.778 -9.712 -11.985 1.00 92.31 182 GLY A C 1
ATOM 1437 O O . GLY A 1 182 ? -0.791 -10.232 -10.868 1.00 92.31 182 GLY A O 1
ATOM 1438 N N . VAL A 1 183 ? -0.223 -8.517 -12.206 1.00 93.25 183 VAL A N 1
ATOM 1439 C CA . VAL A 1 183 ? 0.463 -7.754 -11.150 1.00 93.25 183 VAL A CA 1
ATOM 1440 C C . VAL A 1 183 ? -0.512 -7.290 -10.061 1.00 93.25 183 VAL A C 1
ATOM 1442 O O . VAL A 1 183 ? -0.199 -7.389 -8.876 1.00 93.25 183 VAL A O 1
ATOM 1445 N N . LYS A 1 184 ? -1.729 -6.857 -10.417 1.00 95.44 184 LYS A N 1
ATOM 1446 C CA . LYS A 1 184 ? -2.767 -6.547 -9.421 1.00 95.44 184 LYS A CA 1
ATOM 1447 C C . LYS A 1 184 ? -3.101 -7.772 -8.561 1.00 95.44 184 LYS A C 1
ATOM 1449 O O . LYS A 1 184 ? -3.138 -7.663 -7.339 1.00 95.44 184 LYS A O 1
ATOM 1454 N N . ARG A 1 185 ? -3.307 -8.942 -9.178 1.00 94.31 185 ARG A N 1
ATOM 1455 C CA . ARG A 1 185 ? -3.595 -10.195 -8.454 1.00 94.31 185 ARG A CA 1
ATOM 1456 C C . ARG A 1 185 ? -2.454 -10.600 -7.527 1.00 94.31 185 ARG A C 1
ATOM 1458 O O . ARG A 1 185 ? -2.728 -11.094 -6.438 1.00 94.31 185 ARG A O 1
ATOM 1465 N N . LEU A 1 186 ? -1.200 -10.382 -7.934 1.00 92.81 186 LEU A N 1
ATOM 1466 C CA . LEU A 1 186 ? -0.038 -10.576 -7.066 1.00 92.81 186 LEU A CA 1
ATOM 1467 C C . LEU A 1 186 ? -0.183 -9.733 -5.791 1.00 92.81 186 LEU A C 1
ATOM 1469 O O . LEU A 1 186 ? -0.132 -10.285 -4.697 1.00 92.81 186 LEU A O 1
ATOM 1473 N N . ILE A 1 187 ? -0.447 -8.430 -5.923 1.00 93.62 187 ILE A N 1
ATOM 1474 C CA . ILE A 1 187 ? -0.625 -7.525 -4.775 1.00 93.62 187 ILE A CA 1
ATOM 1475 C C . ILE A 1 187 ? -1.817 -7.944 -3.904 1.00 93.62 187 ILE A C 1
ATOM 1477 O O . ILE A 1 187 ? -1.688 -8.021 -2.682 1.00 93.62 187 ILE A O 1
ATOM 1481 N N . ASP A 1 188 ? -2.959 -8.272 -4.515 1.00 93.31 188 ASP A N 1
ATOM 1482 C CA . ASP A 1 188 ? -4.155 -8.717 -3.790 1.00 93.31 188 ASP A CA 1
ATOM 1483 C C . ASP A 1 188 ? -3.882 -9.995 -2.975 1.00 93.31 188 ASP A C 1
ATOM 1485 O O . ASP A 1 188 ? -4.328 -10.125 -1.833 1.00 93.31 188 ASP A O 1
ATOM 1489 N N . ASN A 1 189 ? -3.133 -10.942 -3.544 1.00 92.00 189 ASN A N 1
ATOM 1490 C CA . ASN A 1 189 ? -2.757 -12.179 -2.864 1.00 92.00 189 ASN A CA 1
ATOM 1491 C C . ASN A 1 189 ? -1.753 -11.930 -1.733 1.00 92.00 189 ASN A C 1
ATOM 1493 O O . ASN A 1 189 ? -1.866 -12.554 -0.680 1.00 92.00 189 ASN A O 1
ATOM 1497 N N . LEU A 1 190 ? -0.820 -10.991 -1.907 1.00 90.62 190 LEU A N 1
ATOM 1498 C CA . LEU A 1 190 ? 0.115 -10.598 -0.851 1.00 90.62 190 LEU A CA 1
ATOM 1499 C C . LEU A 1 190 ? -0.602 -9.983 0.342 1.00 90.62 190 LEU A C 1
ATOM 1501 O O . LEU A 1 190 ? -0.356 -10.388 1.475 1.00 90.62 190 LEU A O 1
ATOM 1505 N N . LYS A 1 191 ? -1.546 -9.068 0.095 1.00 91.62 191 LYS A N 1
ATOM 1506 C CA . LYS A 1 191 ? -2.380 -8.491 1.155 1.00 91.62 191 LYS A CA 1
ATOM 1507 C C . LYS A 1 191 ? -3.090 -9.575 1.968 1.00 91.62 191 LYS A C 1
ATOM 1509 O O . LYS A 1 191 ? -3.095 -9.513 3.193 1.00 91.62 191 LYS A O 1
ATOM 1514 N N . LYS A 1 192 ? -3.652 -10.586 1.297 1.00 89.88 192 LYS A N 1
ATOM 1515 C CA . LYS A 1 192 ? -4.323 -11.715 1.962 1.00 89.88 192 LYS A CA 1
ATOM 1516 C C . LYS A 1 192 ? -3.363 -12.571 2.786 1.00 89.88 192 LYS A C 1
ATOM 1518 O O . LYS A 1 192 ? -3.738 -12.997 3.867 1.00 89.88 192 LYS A O 1
ATOM 1523 N N . ALA A 1 193 ? -2.152 -12.816 2.285 1.00 87.00 193 ALA A N 1
ATOM 1524 C CA . ALA A 1 193 ? -1.159 -13.636 2.975 1.00 87.00 193 ALA A CA 1
ATOM 1525 C C . ALA A 1 193 ? -0.574 -12.957 4.226 1.00 87.00 193 ALA A C 1
ATOM 1527 O O . ALA A 1 193 ? -0.176 -13.650 5.154 1.00 87.00 193 ALA A O 1
ATOM 1528 N N . ILE A 1 194 ? -0.515 -11.622 4.249 1.00 83.62 194 ILE A N 1
ATOM 1529 C CA . ILE A 1 194 ? 0.007 -10.851 5.389 1.00 83.62 194 ILE A CA 1
ATOM 1530 C C . ILE A 1 194 ? -1.060 -10.647 6.473 1.00 83.62 194 ILE A C 1
ATOM 1532 O O . ILE A 1 194 ? -0.725 -10.597 7.649 1.00 83.62 194 ILE A O 1
ATOM 1536 N N . LYS A 1 195 ? -2.340 -10.532 6.094 1.00 70.81 195 LYS A N 1
ATOM 1537 C CA . LYS A 1 195 ? -3.464 -10.265 7.010 1.00 70.81 195 LYS A CA 1
ATOM 1538 C C . LYS A 1 195 ? -3.934 -11.509 7.798 1.00 70.81 195 LYS A C 1
ATOM 1540 O O . LYS A 1 195 ? -5.111 -11.593 8.144 1.00 70.81 195 LYS A O 1
ATOM 1545 N N . VAL A 1 196 ? -3.055 -12.489 8.013 1.00 47.91 196 VAL A N 1
ATOM 1546 C CA . VAL A 1 196 ? -3.347 -13.712 8.784 1.00 47.91 196 VAL A CA 1
ATOM 1547 C C . VAL A 1 196 ? -3.179 -13.446 10.273 1.00 47.91 196 VAL A C 1
ATOM 1549 O O . VAL A 1 196 ? -2.160 -12.822 10.640 1.00 47.91 196 VAL A O 1
#

Sequence (196 aa):
MSEMASFNLKNVEDMQKVLNVFKDVLPTYLEAEVKKAIKKGEIPEQLAIQVRDMVQNYQSKVMSKELLPDEEILWIHEVEKGIFKKEVIEKWIITNHRIMKVNFETNKAFKIGVLITDVVVMNKHRKSSGSRVGTFTGRGGRGFVGVGVSSTSSKSMTYGDLVFLVAGKEMFRFCGVSDPDGVKRLIDNLKKAIKV

Secondary structure (DSSP, 8-state):
--GGGG--TTSHHHHHHHHHHHTTTS-HHHHHHHHHHHHHT---HHHHHHHHHHHHHHHHHHH-SSPPTT--EEEEEEEEE-SSS-EEEEEEEEESSEEEEEETTTTEEEEEESTT-EEEEEEEEEE-------EEPPSSSS----------S--PEEEEEEEEEETTEEEEEEEEEESHHHHHHHHHHHHHHH--

Foldseek 3Di:
DPCLVPQPLQFLVSLVVLCLQCVLQDAPVLNVVNVVCSVVRGDDPVSSVVSSVSVVVLVCQQPPPDHDPPKDWFWKDFDWDDDPDTDGQWMWTDILFWTWIAGPVVRDMDIDGLLRKDKDWAPKDKAFDDDDDIFGDDDDPDDDRPPPDDPDDGDTWIWTKIFIDGSRHTDDIDGGDTPSVVVNVVSVVSSVVVSD